Protein AF-0000000078080960 (afdb_homodimer)

Sequence (380 aa):
MKHGIANKSANFLSISTLFKFIIIYKSFNFTFVTDQFKQNIIILMNTISQITPQLYIGTGKHARLQSDDFLKLNIDVIINCCNDFRHKQNNKYVIEEFPIDDGFDARIGKYLDKIADTINNYILQNKIIYIHCVQGRSRSATIVIYYFMKYHKMRFVDAYNKLLQIRPCVSPNINFINELIQMDKYLFEQMKHGIANKSANFLSISTLFKFIIIYKSFNFTFVTDQFKQNIIILMNTISQITPQLYIGTGKHARLQSDDFLKLNIDVIINCCNDFRHKQNNKYVIEEFPIDDGFDARIGKYLDKIADTINNYILQNKIIYIHCVQGRSRSATIVIYYFMKYHKMRFVDAYNKLLQIRPCVSPNINFINELIQMDKYLFEQ

Nearest PDB structures (foldseek):
  2wgp-assembly1_A  TM=9.387E-01  e=8.215E-15  Homo sapiens
  2esb-assembly1_A  TM=9.337E-01  e=7.715E-15  Homo sapiens
  2g6z-assembly1_B  TM=9.364E-01  e=1.980E-14  Homo sapiens
  4jmk-assembly2_B  TM=9.050E-01  e=2.245E-14  Homo sapiens
  4yr8-assembly2_B  TM=9.027E-01  e=5.083E-14  Homo sapiens

Solvent-accessible surface area (backbone atoms only — not comparable to full-atom values): 21353 Å² total; per-residue (Å²): 137,85,79,74,79,77,78,77,72,70,80,72,70,54,72,70,61,54,64,51,35,74,75,47,51,74,76,64,73,65,71,73,42,37,58,47,45,54,49,45,53,52,46,60,51,64,44,75,33,73,76,48,101,42,35,31,40,20,31,36,58,36,67,73,66,56,31,73,76,48,63,73,64,66,56,38,32,39,39,38,30,27,58,87,66,80,81,78,86,58,93,73,42,50,76,46,83,41,75,34,60,87,58,85,81,36,69,55,67,90,47,45,63,60,50,34,51,51,51,50,56,40,49,76,69,72,37,30,35,40,37,14,13,62,61,33,20,24,60,28,40,46,44,52,31,48,31,34,26,70,77,66,69,32,53,53,57,56,21,47,50,54,46,36,74,64,38,72,64,53,57,54,50,67,58,48,50,52,47,46,53,52,46,39,44,60,75,66,68,108,135,85,78,76,77,76,79,78,71,68,80,72,70,54,73,70,60,55,64,51,34,74,75,49,51,74,75,64,73,67,71,71,44,36,58,47,45,54,51,46,54,52,46,60,51,63,45,75,34,72,77,48,100,42,37,32,40,20,32,36,58,37,67,74,66,56,31,73,75,48,62,72,63,66,57,40,32,39,38,38,31,27,59,88,67,78,81,78,88,55,92,74,42,50,76,46,84,40,76,34,62,86,56,85,82,35,69,55,67,89,47,44,62,60,52,33,49,51,51,51,54,38,48,76,68,72,38,28,36,38,35,14,13,61,62,34,20,24,61,28,40,47,44,53,31,47,32,33,26,70,76,65,67,31,53,54,58,57,21,47,50,53,48,36,74,65,38,72,64,53,57,53,48,67,58,48,49,54,46,46,53,53,47,38,44,60,75,65,69,109

InterPro domains:
  IPR000340 Dual specificity phosphatase, catalytic domain [PF00782] (55-184)
  IPR000387 Tyrosine-specific protein phosphatases domain [PS50056] (109-168)
  IPR016130 Protein-tyrosine phosphatase, active site [PS00383] (131-141)
  IPR020422 Dual specificity protein phosphatase domain [PS50054] (47-189)
  IPR020422 Dual specificity protein phosphatase domain [SM00195] (47-186)
  IPR029021 Protein-tyrosine phosphatase-like [G3DSA:3.90.190.10] (31-186)
  IPR029021 Protein-tyrosine phosphatase-like [SSF52799] (37-189)
  IPR052103 Dual Specificity Protein Phosphatases [PTHR45961] (46-188)

Secondary structure (DSSP, 8-state):
--------------HHHHHHHHHHTTTS-HHHHHHHHHHHHHHHHHSPEEEETTEEEEEHHHHHTT-HHHHTT---EEEE--SS--PPP-SSSEEEE-----STT---HHHHHHHHHHHHHHHHTT--EEEEESSSSSHHHHHHHHHHHHHS---HHHHHHHHHHH-TT----HHHHHHHHHHHHHHH--/--------------HHHHHHHHHHTTTS-HHHHHHHHHHHHHHHHHSPEEEETTEEEEEHHHHHTT-HHHHTT---EEEE--SS--PPP-SSSEEEE-----STT---HHHHHHHHHHHHHHHHTT--EEEEESSSSSHHHHHHHHHHHHHS---HHHHHHHHHHH-TT----HHHHHHHHHHHHHHH--

Structure (mmCIF, N/CA/C/O backbone):
data_AF-0000000078080960-model_v1
#
loop_
_entity.id
_entity.type
_entity.pdbx_description
1 polymer 'Dual specificity protein phosphatase 14'
#
loop_
_atom_site.group_PDB
_atom_site.id
_atom_site.type_symbol
_atom_site.label_atom_id
_atom_site.label_alt_id
_atom_site.label_comp_id
_atom_site.label_asym_id
_atom_site.label_entity_id
_atom_site.label_seq_id
_atom_site.pdbx_PDB_ins_code
_atom_site.Cartn_x
_atom_site.Cartn_y
_atom_site.Cartn_z
_atom_site.occupancy
_atom_site.B_iso_or_equiv
_atom_site.auth_seq_id
_atom_site.auth_comp_id
_atom_site.auth_asym_id
_atom_site.auth_atom_id
_atom_site.pdbx_PDB_model_num
ATOM 1 N N . MET A 1 1 ? 38.094 36.281 -17.562 1 24.77 1 MET A N 1
ATOM 2 C CA . MET A 1 1 ? 37.75 34.906 -17.938 1 24.77 1 MET A CA 1
ATOM 3 C C . MET A 1 1 ? 36.406 34.5 -17.344 1 24.77 1 MET A C 1
ATOM 5 O O . MET A 1 1 ? 36.25 34.438 -16.125 1 24.77 1 MET A O 1
ATOM 9 N N . LYS A 1 2 ? 35.312 34.812 -18.109 1 27.77 2 LYS A N 1
ATOM 10 C CA . LYS A 1 2 ? 33.844 34.781 -17.906 1 27.77 2 LYS A CA 1
ATOM 11 C C . LYS A 1 2 ? 33.375 33.344 -17.719 1 27.77 2 LYS A C 1
ATOM 13 O O . LYS A 1 2 ? 33.375 32.531 -18.672 1 27.77 2 LYS A O 1
ATOM 18 N N . HIS A 1 3 ? 33.75 32.625 -16.594 1 29.41 3 HIS A N 1
ATOM 19 C CA . HIS A 1 3 ? 33.312 31.281 -16.328 1 29.41 3 HIS A CA 1
ATOM 20 C C . HIS A 1 3 ? 31.781 31.188 -16.359 1 29.41 3 HIS A C 1
ATOM 22 O O . HIS A 1 3 ? 31.094 31.891 -15.609 1 29.41 3 HIS A O 1
ATOM 28 N N . GLY A 1 4 ? 31.172 30.969 -17.516 1 27.55 4 GLY A N 1
ATOM 29 C CA . GLY A 1 4 ? 29.75 30.734 -17.781 1 27.55 4 GLY A CA 1
ATOM 30 C C . GLY A 1 4 ? 29.156 29.656 -16.891 1 27.55 4 GLY A C 1
ATOM 31 O O . GLY A 1 4 ? 29.656 28.531 -16.828 1 27.55 4 GLY A O 1
ATOM 32 N N . ILE A 1 5 ? 28.547 30 -15.766 1 26.05 5 ILE A N 1
ATOM 33 C CA . ILE A 1 5 ? 27.75 29.156 -14.883 1 26.05 5 ILE A CA 1
ATOM 34 C C . ILE A 1 5 ? 26.703 28.406 -15.703 1 26.05 5 ILE A C 1
ATOM 36 O O . ILE A 1 5 ? 25.812 29.016 -16.312 1 26.05 5 ILE A O 1
ATOM 40 N N . ALA A 1 6 ? 27.078 27.266 -16.344 1 29.5 6 ALA A N 1
ATOM 41 C CA . ALA A 1 6 ? 26.141 26.344 -16.953 1 29.5 6 ALA A CA 1
ATOM 42 C C . ALA A 1 6 ? 24.922 26.109 -16.062 1 29.5 6 ALA A C 1
ATOM 44 O O . ALA A 1 6 ? 25.062 25.75 -14.891 1 29.5 6 ALA A O 1
ATOM 45 N N . ASN A 1 7 ? 23.828 26.859 -16.266 1 26.55 7 ASN A N 1
ATOM 46 C CA . ASN A 1 7 ? 22.484 26.719 -15.742 1 26.55 7 ASN A CA 1
ATOM 47 C C . ASN A 1 7 ? 22 25.281 -15.797 1 26.55 7 ASN A C 1
ATOM 49 O O . ASN A 1 7 ? 21.734 24.734 -16.875 1 26.55 7 ASN A O 1
ATOM 53 N N . LYS A 1 8 ? 22.5 24.359 -15.016 1 29.31 8 LYS A N 1
ATOM 54 C CA . LYS A 1 8 ? 22.031 22.984 -14.891 1 29.31 8 LYS A CA 1
ATOM 55 C C . LYS A 1 8 ? 20.516 22.953 -14.656 1 29.31 8 LYS A C 1
ATOM 57 O O . LYS A 1 8 ? 20.062 23.016 -13.508 1 29.31 8 LYS A O 1
ATOM 62 N N . SER A 1 9 ? 19.672 23.688 -15.383 1 25.59 9 SER A N 1
ATOM 63 C CA . SER A 1 9 ? 18.234 23.422 -15.328 1 25.59 9 SER A CA 1
ATOM 64 C C . SER A 1 9 ? 17.922 21.953 -15.547 1 25.59 9 SER A C 1
ATOM 66 O O . SER A 1 9 ? 17.938 21.469 -16.688 1 25.59 9 SER A O 1
ATOM 68 N N . ALA A 1 10 ? 18.391 21.109 -14.805 1 29.41 10 ALA A N 1
ATOM 69 C CA . ALA A 1 10 ? 17.828 19.75 -14.883 1 29.41 10 ALA A CA 1
ATOM 70 C C . ALA A 1 10 ? 16.312 19.797 -15.031 1 29.41 10 ALA A C 1
ATOM 72 O O . ALA A 1 10 ? 15.625 20.531 -14.297 1 29.41 10 ALA A O 1
ATOM 73 N N . ASN A 1 11 ? 15.805 19.672 -16.172 1 27.59 11 ASN A N 1
ATOM 74 C CA . ASN A 1 11 ? 14.414 19.484 -16.547 1 27.59 11 ASN A CA 1
ATOM 75 C C . ASN A 1 11 ? 13.633 18.719 -15.477 1 27.59 11 ASN A C 1
ATOM 77 O O . ASN A 1 11 ? 13.836 17.516 -15.289 1 27.59 11 ASN A O 1
ATOM 81 N N . PHE A 1 12 ? 13.344 19.406 -14.398 1 28.12 12 PHE A N 1
ATOM 82 C CA . PHE A 1 12 ? 12.289 19 -13.477 1 28.12 12 PHE A CA 1
ATOM 83 C C . PHE A 1 12 ? 11.039 18.578 -14.242 1 28.12 12 PHE A C 1
ATOM 85 O O . PHE A 1 12 ? 10.289 19.438 -14.727 1 28.12 12 PHE A O 1
ATOM 92 N N . LEU A 1 13 ? 11.062 17.641 -15.086 1 33.19 13 LEU A N 1
ATOM 93 C CA . LEU A 1 13 ? 9.797 17.078 -15.539 1 33.19 13 LEU A CA 1
ATOM 94 C C . LEU A 1 13 ? 8.758 17.109 -14.43 1 33.19 13 LEU A C 1
ATOM 96 O O . LEU A 1 13 ? 9.023 16.641 -13.312 1 33.19 13 LEU A O 1
ATOM 100 N N . SER A 1 14 ? 7.852 17.969 -14.516 1 30.94 14 SER A N 1
ATOM 101 C CA . SER A 1 14 ? 6.789 18.172 -13.531 1 30.94 14 SER A CA 1
ATOM 102 C C . SER A 1 14 ? 6.219 16.844 -13.055 1 30.94 14 SER A C 1
ATOM 104 O O . SER A 1 14 ? 6.125 15.883 -13.836 1 30.94 14 SER A O 1
ATOM 106 N N . ILE A 1 15 ? 6.191 16.609 -11.781 1 33.69 15 ILE A N 1
ATOM 107 C CA . ILE A 1 15 ? 5.574 15.523 -11.023 1 33.69 15 ILE A CA 1
ATOM 108 C C . ILE A 1 15 ? 4.254 15.125 -11.68 1 33.69 15 ILE A C 1
ATOM 110 O O . ILE A 1 15 ? 3.916 13.938 -11.734 1 33.69 15 ILE A O 1
ATOM 114 N N . SER A 1 16 ? 3.539 16.078 -12.305 1 33.28 16 SER A N 1
ATOM 115 C CA . SER A 1 16 ? 2.283 15.828 -13.008 1 33.28 16 SER A CA 1
ATOM 116 C C . SER A 1 16 ? 2.484 14.898 -14.195 1 33.28 16 SER A C 1
ATOM 118 O O . SER A 1 16 ? 1.647 14.031 -14.461 1 33.28 16 SER A O 1
ATOM 120 N N . THR A 1 17 ? 3.447 15.094 -14.961 1 35.88 17 THR A N 1
ATOM 121 C CA . THR A 1 17 ? 3.725 14.312 -16.172 1 35.88 17 THR A CA 1
ATOM 122 C C . THR A 1 17 ? 4.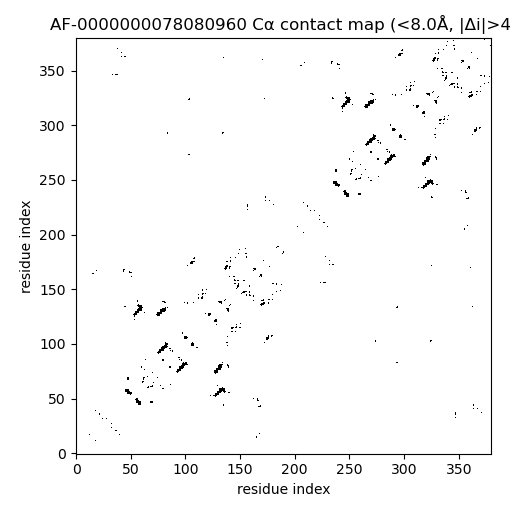145 12.891 -15.805 1 35.88 17 THR A C 1
ATOM 124 O O . THR A 1 17 ? 3.775 11.938 -16.484 1 35.88 17 THR A O 1
ATOM 127 N N . LEU A 1 18 ? 4.758 12.727 -14.734 1 34.91 18 LEU A N 1
ATOM 128 C CA . LEU A 1 18 ? 5.211 11.391 -14.352 1 34.91 18 LEU A CA 1
ATOM 129 C C . LEU A 1 18 ? 4.027 10.508 -13.969 1 34.91 18 LEU A C 1
ATOM 131 O O . LEU A 1 18 ? 3.996 9.328 -14.32 1 34.91 18 LEU A O 1
ATOM 135 N N . PHE A 1 19 ? 2.969 11.008 -13.273 1 35.34 19 PHE A N 1
ATOM 136 C CA . PHE A 1 19 ? 1.794 10.242 -12.883 1 35.34 19 PHE A CA 1
ATOM 137 C C . PHE A 1 19 ? 1.048 9.734 -14.117 1 35.34 19 PHE A C 1
ATOM 139 O O . PHE A 1 19 ? 0.496 8.633 -14.102 1 35.34 19 PHE A O 1
ATOM 146 N N . LYS A 1 20 ? 0.945 10.633 -15.148 1 34.81 20 LYS A N 1
ATOM 147 C CA . LYS A 1 20 ? 0.396 10.203 -16.422 1 34.81 20 LYS A CA 1
ATOM 148 C C . LYS A 1 20 ? 1.167 9.008 -16.984 1 34.81 20 LYS A C 1
ATOM 150 O O . LYS A 1 20 ? 0.633 8.227 -17.781 1 34.81 20 LYS A O 1
ATOM 155 N N . PHE A 1 21 ? 2.277 8.859 -16.547 1 35.47 21 PHE A N 1
ATOM 156 C CA . PHE A 1 21 ? 3.148 7.902 -17.219 1 35.47 21 PHE A CA 1
ATOM 157 C C . PHE A 1 21 ? 2.844 6.477 -16.781 1 35.47 21 PHE A C 1
ATOM 159 O O . PHE A 1 21 ? 2.895 5.543 -17.578 1 35.47 21 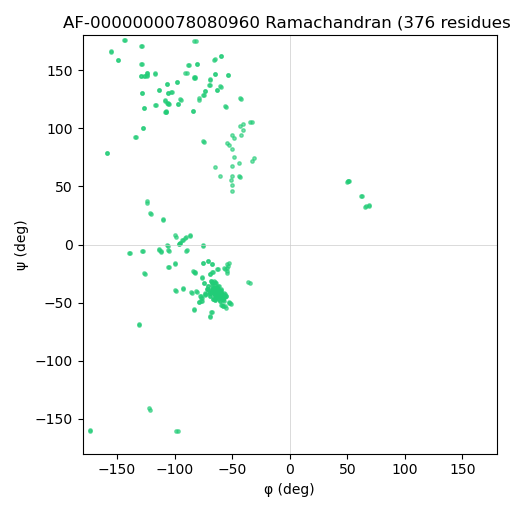PHE A O 1
ATOM 166 N N . ILE A 1 22 ? 2.586 6.258 -15.469 1 38.06 22 ILE A N 1
ATOM 167 C CA . ILE A 1 22 ? 2.348 4.836 -15.227 1 38.06 22 ILE A CA 1
ATOM 168 C C . ILE A 1 22 ? 1.184 4.355 -16.094 1 38.06 22 ILE A C 1
ATOM 170 O O . ILE A 1 22 ? 1.238 3.268 -16.672 1 38.06 22 ILE A O 1
ATOM 174 N N . ILE A 1 23 ? 0.114 5.113 -16.141 1 36.41 23 ILE A N 1
ATOM 175 C CA . ILE A 1 23 ? -0.989 4.715 -17 1 36.41 23 ILE A CA 1
ATOM 176 C C . ILE A 1 23 ? -0.538 4.75 -18.469 1 36.41 23 ILE A C 1
ATOM 178 O O . ILE A 1 23 ? -0.866 3.855 -19.25 1 36.41 23 ILE A O 1
ATOM 182 N N . ILE A 1 24 ? 0.101 5.848 -18.75 1 34.09 24 ILE A N 1
ATOM 183 C CA . ILE A 1 24 ? 0.311 6.164 -20.172 1 34.09 24 ILE A CA 1
ATOM 184 C C . ILE A 1 24 ? 1.415 5.273 -20.734 1 34.09 24 ILE A C 1
ATOM 186 O O . ILE A 1 24 ? 1.875 5.484 -21.859 1 34.09 24 ILE A O 1
ATOM 190 N N . TYR A 1 25 ? 1.913 4.535 -19.953 1 36.72 25 TYR A N 1
ATOM 191 C CA . TYR A 1 25 ? 3.047 3.828 -20.531 1 36.72 25 TYR A CA 1
ATOM 192 C C . TYR A 1 25 ? 2.65 3.143 -21.844 1 36.72 25 TYR A C 1
ATOM 194 O O . TYR A 1 25 ? 3.467 2.461 -22.469 1 36.72 25 TYR A O 1
ATOM 202 N N . LYS A 1 26 ? 1.452 2.982 -22.125 1 34.81 26 LYS A N 1
ATOM 203 C CA . LYS A 1 26 ? 1.318 2.246 -23.391 1 34.81 26 LYS A CA 1
ATOM 204 C C . LYS A 1 26 ? 2.127 2.908 -24.5 1 34.81 26 LYS A C 1
ATOM 206 O O . LYS A 1 26 ? 2.555 2.24 -25.438 1 34.81 26 LYS A O 1
ATOM 211 N N . SER A 1 27 ? 1.975 4.184 -24.688 1 32.22 27 SER A N 1
ATOM 212 C CA . SER A 1 27 ? 2.334 4.574 -26.047 1 32.22 27 SER A CA 1
ATOM 213 C C . SER A 1 27 ? 3.848 4.633 -26.219 1 32.22 27 SER A C 1
ATOM 215 O O . SER A 1 27 ? 4.34 4.867 -27.328 1 32.22 27 SER A O 1
ATOM 217 N N . PHE A 1 28 ? 4.688 5.27 -25.266 1 32.88 28 PHE A N 1
ATOM 218 C CA . PHE A 1 28 ? 5.992 5.664 -25.797 1 32.88 28 PHE A CA 1
ATOM 219 C C . PHE A 1 28 ? 6.949 4.477 -25.812 1 32.88 28 PHE A C 1
ATOM 221 O O . PHE A 1 28 ? 6.75 3.502 -25.078 1 32.88 28 PHE A O 1
ATOM 228 N N . ASN A 1 29 ? 8.227 4.723 -26.422 1 36.22 29 ASN A N 1
ATOM 229 C CA . ASN A 1 29 ? 9.359 3.873 -26.766 1 36.22 29 ASN A CA 1
ATOM 230 C C . ASN A 1 29 ? 9.875 3.105 -25.547 1 36.22 29 ASN A C 1
ATOM 232 O O . ASN A 1 29 ? 10.133 3.695 -24.5 1 36.22 29 ASN A O 1
ATOM 236 N N . PHE A 1 30 ? 9.883 1.796 -25.5 1 36.06 30 PHE A N 1
ATOM 237 C CA . PHE A 1 30 ? 9.906 0.636 -24.609 1 36.06 30 PHE A CA 1
ATOM 238 C C . PHE A 1 30 ? 11.102 0.706 -23.656 1 36.06 30 PHE A C 1
ATOM 240 O O . PHE A 1 30 ? 10.961 0.422 -22.469 1 36.06 30 PHE A O 1
ATOM 247 N N . THR A 1 31 ? 12.352 0.858 -24.234 1 39.22 31 THR A N 1
ATOM 248 C CA . THR A 1 31 ? 13.586 0.605 -23.5 1 39.22 31 THR A CA 1
ATOM 249 C C . THR A 1 31 ? 13.812 1.667 -22.422 1 39.22 31 THR A C 1
ATOM 251 O O . THR A 1 31 ? 14.18 1.346 -21.297 1 39.22 31 THR A O 1
ATOM 254 N N . PHE A 1 32 ? 13.961 2.949 -22.859 1 39.62 32 PHE A N 1
ATOM 255 C CA . PHE A 1 32 ? 14.156 4.156 -22.062 1 39.62 32 PHE A CA 1
ATOM 256 C C . PHE A 1 32 ? 13.062 4.297 -21.016 1 39.62 32 PHE A C 1
ATOM 258 O O . PHE A 1 32 ? 13.305 4.82 -19.922 1 39.62 32 PHE A O 1
ATOM 265 N N . VAL A 1 33 ? 11.922 3.537 -21.281 1 44.66 33 VAL A N 1
ATOM 266 C CA . VAL A 1 33 ? 10.664 3.604 -20.547 1 44.66 33 VAL A CA 1
ATOM 267 C C . VAL A 1 33 ? 10.734 2.727 -19.312 1 44.66 33 VAL A C 1
ATOM 269 O O . VAL A 1 33 ? 10.219 3.096 -18.25 1 44.66 33 VAL A O 1
ATOM 272 N N . THR A 1 34 ? 11.797 1.654 -19.469 1 55.81 34 THR A N 1
ATOM 273 C CA . THR A 1 34 ? 11.836 0.695 -18.375 1 55.81 34 THR A CA 1
ATOM 274 C C . THR A 1 34 ? 12.555 1.283 -17.172 1 55.81 34 THR A C 1
ATOM 276 O O . THR A 1 34 ? 12.039 1.241 -16.047 1 55.81 34 THR A O 1
ATOM 279 N N . ASP A 1 35 ? 13.82 1.86 -17.531 1 61.62 35 ASP A N 1
ATOM 280 C CA . ASP A 1 35 ? 14.578 2.43 -16.438 1 61.62 35 ASP A CA 1
ATOM 281 C C . ASP A 1 35 ? 13.875 3.652 -15.852 1 61.62 35 ASP A C 1
ATOM 283 O O . ASP A 1 35 ? 13.891 3.865 -14.633 1 61.62 35 ASP A O 1
ATOM 287 N N . GLN A 1 36 ? 13.336 4.324 -16.797 1 64.44 36 GLN A N 1
ATOM 288 C CA . GLN A 1 36 ? 12.602 5.504 -16.344 1 64.44 36 GLN A CA 1
ATOM 289 C C . GLN A 1 36 ? 11.406 5.113 -15.484 1 64.44 36 GLN A C 1
ATOM 291 O O . GLN A 1 36 ? 11.125 5.766 -14.477 1 64.44 36 GLN A O 1
ATOM 296 N N . PHE A 1 37 ? 10.805 4.035 -15.875 1 68.38 37 PHE A N 1
ATOM 297 C CA . PHE A 1 37 ? 9.672 3.551 -15.102 1 68.38 37 PHE A CA 1
ATOM 298 C C . PHE A 1 37 ? 10.109 3.131 -13.703 1 68.38 37 PHE A C 1
ATOM 300 O O . PHE A 1 37 ? 9.492 3.525 -12.703 1 68.38 37 PHE A O 1
ATOM 307 N N . LYS A 1 38 ? 11.164 2.371 -13.766 1 67.5 38 LYS A N 1
ATOM 308 C CA . LYS A 1 38 ? 11.703 1.903 -12.492 1 67.5 38 LYS A CA 1
ATOM 309 C C . LYS A 1 38 ? 12.07 3.076 -11.586 1 67.5 38 LYS A C 1
ATOM 311 O O . LYS A 1 38 ? 11.695 3.104 -10.414 1 67.5 38 LYS A O 1
ATOM 316 N N . GLN A 1 39 ? 12.742 3.998 -12.227 1 70.31 39 GLN A N 1
ATOM 317 C CA . GLN A 1 39 ? 13.188 5.168 -11.477 1 70.31 39 GLN A CA 1
ATOM 318 C C . GLN A 1 39 ? 12 6.02 -11.031 1 70.31 39 GLN A C 1
ATOM 320 O O . GLN A 1 39 ? 11.977 6.527 -9.906 1 70.31 39 GLN A O 1
ATOM 325 N N . ASN A 1 40 ? 11.055 6.012 -11.812 1 69.88 40 ASN A N 1
ATOM 326 C CA . ASN A 1 40 ? 9.898 6.848 -11.508 1 69.88 40 ASN A CA 1
ATOM 327 C C . ASN A 1 40 ? 9.102 6.293 -10.336 1 69.88 40 ASN A C 1
ATOM 329 O O . ASN A 1 40 ? 8.664 7.047 -9.461 1 69.88 40 ASN A O 1
ATOM 333 N N . ILE A 1 41 ? 9.008 5.055 -10.305 1 71.62 41 ILE A N 1
ATOM 334 C CA . ILE A 1 41 ? 8.227 4.445 -9.234 1 71.62 41 ILE A CA 1
ATOM 335 C C . ILE A 1 41 ? 8.945 4.621 -7.902 1 71.62 41 ILE A C 1
ATOM 337 O O . ILE A 1 41 ? 8.336 5.02 -6.91 1 71.62 41 ILE A O 1
ATOM 341 N N . ILE A 1 42 ? 10.164 4.387 -7.973 1 72.69 42 ILE A N 1
ATOM 342 C CA . ILE A 1 42 ? 10.969 4.484 -6.758 1 72.69 42 ILE A CA 1
ATOM 343 C C . ILE A 1 42 ? 10.984 5.93 -6.27 1 72.69 42 ILE A C 1
ATOM 345 O O . ILE A 1 42 ? 10.805 6.188 -5.078 1 72.69 42 ILE A O 1
ATOM 349 N N . ILE A 1 43 ? 11.125 6.812 -7.18 1 73.56 43 ILE A N 1
ATOM 350 C CA . ILE A 1 43 ? 11.195 8.227 -6.832 1 73.56 43 ILE A CA 1
ATOM 351 C C . ILE A 1 43 ? 9.852 8.68 -6.25 1 73.56 43 ILE A C 1
ATOM 353 O O . ILE A 1 43 ? 9.812 9.336 -5.211 1 73.56 43 ILE A O 1
ATOM 357 N N . LEU A 1 44 ? 8.797 8.25 -6.824 1 78.25 44 LEU A N 1
ATOM 358 C CA . LEU A 1 44 ? 7.465 8.656 -6.375 1 78.25 44 LEU A CA 1
ATOM 359 C C . LEU A 1 44 ? 7.188 8.141 -4.969 1 78.25 44 LEU A C 1
ATOM 361 O O . LEU A 1 44 ? 6.555 8.828 -4.164 1 78.25 44 LEU A O 1
ATOM 365 N N . MET A 1 45 ? 7.73 7.059 -4.754 1 82.75 45 MET A N 1
ATOM 366 C CA . MET A 1 45 ? 7.449 6.434 -3.463 1 82.75 45 MET A CA 1
ATOM 367 C C . MET A 1 45 ? 8.352 7.012 -2.375 1 82.75 45 MET A C 1
ATOM 369 O O . MET A 1 45 ? 7.965 7.047 -1.204 1 82.75 45 MET A O 1
ATOM 373 N N . ASN A 1 46 ? 9.445 7.535 -2.805 1 87.94 46 ASN A N 1
ATOM 374 C CA . ASN A 1 46 ? 10.43 7.945 -1.811 1 87.94 46 ASN A CA 1
ATOM 375 C C . ASN A 1 46 ? 10.469 9.461 -1.65 1 87.94 46 ASN A C 1
ATOM 377 O O . ASN A 1 46 ? 11.094 9.977 -0.719 1 87.94 46 ASN A O 1
ATOM 381 N N . THR A 1 47 ? 9.805 10.203 -2.363 1 91.88 47 THR A N 1
ATOM 382 C CA . THR A 1 47 ? 9.859 11.664 -2.34 1 91.88 47 THR A CA 1
ATOM 383 C C . THR A 1 47 ? 8.992 12.219 -1.21 1 91.88 47 THR A C 1
ATOM 385 O O . THR A 1 47 ? 7.941 11.656 -0.896 1 91.88 47 THR A O 1
ATOM 388 N N . ILE A 1 48 ? 9.531 13.328 -0.627 1 97.31 48 ILE A N 1
ATOM 389 C CA . ILE A 1 48 ? 8.711 14.094 0.305 1 97.31 48 ILE A CA 1
ATOM 390 C C . ILE A 1 48 ? 7.738 14.977 -0.471 1 97.31 48 ILE A C 1
ATOM 392 O O . ILE A 1 48 ? 8.148 15.711 -1.375 1 97.31 48 ILE A O 1
ATOM 396 N N . SER A 1 49 ? 6.402 14.859 -0.163 1 97.38 49 SER A N 1
ATOM 397 C CA . SER A 1 49 ? 5.383 15.641 -0.854 1 97.38 49 SER A CA 1
ATOM 398 C C . SER A 1 49 ? 4.895 16.797 0.01 1 97.38 49 SER A C 1
ATOM 400 O O . SER A 1 49 ? 4.617 16.625 1.198 1 97.38 49 SER A O 1
ATOM 402 N N . GLN A 1 50 ? 4.867 17.984 -0.594 1 98.44 50 GLN A N 1
ATOM 403 C CA . GLN A 1 50 ? 4.305 19.141 0.094 1 98.44 50 GLN A CA 1
ATOM 404 C C . GLN A 1 50 ? 2.787 19.188 -0.067 1 98.44 50 GLN A C 1
ATOM 406 O O . GLN A 1 50 ? 2.281 19.422 -1.168 1 98.44 50 GLN A O 1
ATOM 411 N N . ILE A 1 51 ? 2.039 19.031 1.072 1 98.5 51 ILE A N 1
ATOM 412 C CA . ILE A 1 51 ? 0.58 19.016 1.066 1 98.5 51 ILE A CA 1
ATOM 413 C C . ILE A 1 51 ? 0.05 20.438 1.075 1 98.5 51 ILE A C 1
ATOM 415 O O . ILE A 1 51 ? -0.82 20.797 0.275 1 98.5 51 ILE A O 1
ATOM 419 N N . THR A 1 52 ? 0.453 21.203 2.025 1 97.81 52 THR A N 1
ATOM 420 C CA . THR A 1 52 ? 0.303 22.641 2.168 1 97.81 52 THR A CA 1
ATOM 421 C C . THR A 1 52 ? 1.647 23.297 2.471 1 97.81 52 THR A C 1
ATOM 423 O O . THR A 1 52 ? 2.648 22.609 2.676 1 97.81 52 THR A O 1
ATOM 426 N N . PRO A 1 53 ? 1.711 24.594 2.445 1 97.75 53 PRO A N 1
ATOM 427 C CA . PRO A 1 53 ? 2.99 25.234 2.742 1 97.75 53 PRO A CA 1
ATOM 428 C C . PRO A 1 53 ? 3.58 24.797 4.082 1 97.75 53 PRO A C 1
ATOM 430 O O . PRO A 1 53 ? 4.801 24.812 4.258 1 97.75 53 PRO A O 1
ATOM 433 N N . GLN A 1 54 ? 2.766 24.328 4.988 1 98.62 54 GLN A N 1
ATOM 434 C CA . GLN A 1 54 ? 3.258 24.016 6.328 1 98.62 54 GLN A CA 1
ATOM 435 C C . GLN A 1 54 ? 3.189 22.516 6.609 1 98.62 54 GLN A C 1
ATOM 437 O O . GLN A 1 54 ? 3.59 22.062 7.684 1 98.62 54 GLN A O 1
ATOM 442 N N . LEU A 1 55 ? 2.645 21.734 5.695 1 98.88 55 LEU A N 1
ATOM 443 C CA . LEU A 1 55 ? 2.412 20.312 5.957 1 98.88 55 LEU A CA 1
ATOM 444 C C . LEU A 1 55 ? 3.039 19.453 4.867 1 98.88 55 LEU A C 1
ATOM 446 O O . LEU A 1 55 ? 2.668 19.547 3.695 1 98.88 55 LEU A O 1
ATOM 450 N N . TYR A 1 56 ? 4.027 18.609 5.316 1 98.88 56 TYR A N 1
ATOM 451 C CA . TYR A 1 56 ? 4.715 17.672 4.43 1 98.88 56 TYR A CA 1
ATOM 452 C C . TYR A 1 56 ? 4.453 16.234 4.848 1 98.88 56 TYR A C 1
ATOM 454 O O . TYR A 1 56 ? 4.312 15.938 6.035 1 98.88 56 TYR A O 1
ATOM 462 N N . ILE A 1 57 ? 4.414 15.375 3.791 1 98.75 57 ILE A N 1
ATOM 463 C CA . ILE A 1 57 ? 4.219 13.953 4.051 1 98.75 57 ILE A CA 1
ATOM 464 C C . ILE A 1 57 ? 5.293 13.148 3.326 1 98.75 57 ILE A C 1
ATOM 466 O O . ILE A 1 57 ? 5.711 13.508 2.223 1 98.75 57 ILE A O 1
ATOM 470 N N . GLY A 1 58 ? 5.754 12.055 3.904 1 96.88 58 GLY A N 1
ATOM 471 C CA . GLY A 1 58 ? 6.695 11.117 3.303 1 96.88 58 GLY A CA 1
ATOM 472 C C . GLY A 1 58 ? 6.918 9.875 4.141 1 96.88 58 GLY A C 1
ATOM 473 O O . GLY A 1 58 ? 6.082 9.523 4.98 1 96.88 58 GLY A O 1
ATOM 474 N N . THR A 1 59 ? 8.039 9.219 3.857 1 94.75 59 THR A N 1
ATOM 475 C CA . THR A 1 59 ? 8.375 8.008 4.59 1 94.75 59 THR A CA 1
ATOM 476 C C . THR A 1 59 ? 9 8.344 5.941 1 94.75 59 THR A C 1
ATOM 478 O O . THR A 1 59 ? 9.562 9.422 6.117 1 94.75 59 THR A O 1
ATOM 481 N N . GLY A 1 60 ? 8.859 7.402 6.855 1 95.81 60 GLY A N 1
ATOM 482 C CA . GLY A 1 60 ? 9.523 7.566 8.141 1 95.81 60 GLY A CA 1
ATOM 483 C C . GLY A 1 60 ? 11.031 7.621 8.031 1 95.81 60 GLY A C 1
ATOM 484 O O . GLY A 1 60 ? 11.703 8.219 8.875 1 95.81 60 GLY A O 1
ATOM 485 N N . LYS A 1 61 ? 11.547 7.125 6.988 1 92.88 61 LYS A N 1
ATOM 486 C CA . LYS A 1 61 ? 13 7.062 6.801 1 92.88 61 LYS A CA 1
ATOM 487 C C . LYS A 1 61 ? 13.602 8.461 6.691 1 92.88 61 LYS A C 1
ATOM 489 O O . LYS A 1 61 ? 14.695 8.711 7.188 1 92.88 61 LYS A O 1
ATOM 494 N N . HIS A 1 62 ? 12.883 9.32 6.051 1 95.94 62 HIS A N 1
ATOM 495 C CA . HIS A 1 62 ? 13.398 10.68 5.887 1 95.94 62 HIS A CA 1
ATOM 496 C C . HIS A 1 62 ? 13.625 11.344 7.238 1 95.94 62 HIS A C 1
ATOM 498 O O . HIS A 1 62 ? 14.664 11.977 7.453 1 95.94 62 HIS A O 1
ATOM 504 N N . ALA A 1 63 ? 12.695 11.188 8.086 1 96.62 63 ALA A N 1
ATOM 505 C CA . ALA A 1 63 ? 12.812 11.789 9.406 1 96.62 63 ALA A CA 1
ATOM 506 C C . ALA A 1 63 ? 13.836 11.039 10.258 1 96.62 63 ALA A C 1
ATOM 508 O O . ALA A 1 63 ? 14.648 11.664 10.953 1 96.62 63 ALA A O 1
ATOM 509 N N . ARG A 1 64 ? 13.797 9.734 10.188 1 93.88 64 ARG A N 1
ATOM 510 C CA . ARG A 1 64 ? 14.656 8.906 11.031 1 93.88 64 ARG A CA 1
ATOM 511 C C . ARG A 1 64 ? 16.125 9.109 10.68 1 93.88 64 ARG A C 1
ATOM 513 O O . ARG A 1 64 ? 16.969 9.188 11.57 1 93.88 64 ARG A O 1
ATOM 520 N N . LEU A 1 65 ? 16.406 9.195 9.43 1 93.94 65 LEU A N 1
ATOM 521 C CA . LEU A 1 65 ? 17.781 9.266 8.977 1 93.94 65 LEU A CA 1
ATOM 522 C C . LEU A 1 65 ? 18.219 10.711 8.742 1 93.94 65 LEU A C 1
ATOM 524 O O . LEU A 1 65 ? 19.359 10.977 8.391 1 93.94 65 LEU A O 1
ATOM 528 N N . GLN A 1 66 ? 17.297 11.547 8.992 1 95.38 66 GLN A N 1
ATOM 529 C CA . GLN A 1 66 ? 17.594 12.945 8.734 1 95.38 66 GLN A CA 1
ATOM 530 C C . GLN A 1 66 ? 18.156 13.141 7.324 1 95.38 66 GLN A C 1
ATOM 532 O O . GLN A 1 66 ? 19.234 13.719 7.156 1 95.38 66 GLN A O 1
ATOM 537 N N . SER A 1 67 ? 17.422 12.672 6.363 1 95.88 67 SER A N 1
ATOM 538 C CA . SER A 1 67 ? 17.875 12.773 4.98 1 95.88 67 SER A CA 1
ATOM 539 C C . SER A 1 67 ? 18.094 14.227 4.578 1 95.88 67 SER A C 1
ATOM 541 O O . SER A 1 67 ? 17.531 15.141 5.191 1 95.88 67 SER A O 1
ATOM 543 N N . ASP A 1 68 ? 18.859 14.461 3.461 1 96.25 68 ASP A N 1
ATOM 544 C CA . ASP A 1 68 ? 19.125 15.805 2.961 1 96.25 68 ASP A CA 1
ATOM 545 C C . ASP A 1 68 ? 17.828 16.531 2.619 1 96.25 68 ASP A C 1
ATOM 547 O O . ASP A 1 68 ? 17.65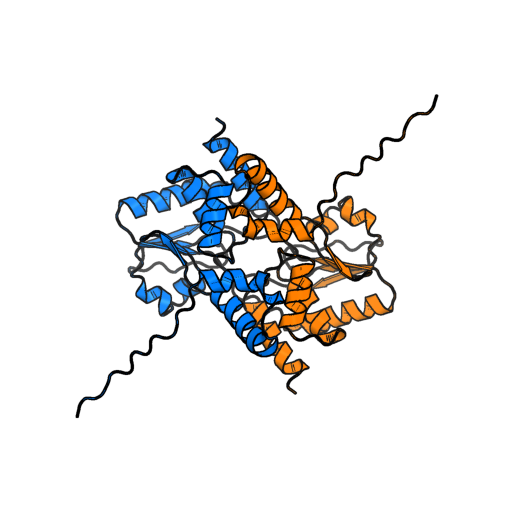6 17.703 2.945 1 96.25 68 ASP A O 1
ATOM 551 N N . ASP A 1 69 ? 16.922 15.789 1.982 1 96.06 69 ASP A N 1
ATOM 552 C CA . ASP A 1 69 ? 15.641 16.375 1.606 1 96.06 69 ASP A CA 1
ATOM 553 C C . ASP A 1 69 ? 14.844 16.797 2.842 1 96.06 69 ASP A C 1
ATOM 555 O O . ASP A 1 69 ? 14.148 17.812 2.816 1 96.06 69 ASP A O 1
ATOM 559 N N . PHE A 1 70 ? 14.922 16.031 3.879 1 97.81 70 PHE A N 1
ATOM 560 C CA . PHE A 1 70 ? 14.227 16.312 5.129 1 97.81 70 PHE A CA 1
ATOM 561 C C . PHE A 1 70 ? 14.844 17.531 5.82 1 97.81 70 PHE A C 1
ATOM 563 O O . PHE A 1 70 ? 14.125 18.422 6.285 1 97.81 70 PHE A O 1
ATOM 570 N N . LEU A 1 71 ? 16.109 17.625 5.832 1 97.12 71 LEU A N 1
ATOM 571 C CA . LEU A 1 71 ? 16.828 18.688 6.539 1 97.12 71 LEU A CA 1
ATOM 572 C C . LEU A 1 71 ? 16.609 20.031 5.859 1 97.12 71 LEU A C 1
ATOM 574 O O . LEU A 1 71 ? 16.625 21.078 6.52 1 97.12 71 LEU A O 1
ATOM 578 N N . LYS A 1 72 ? 16.328 20.062 4.621 1 97.5 72 LYS A N 1
ATOM 579 C CA . LYS A 1 72 ? 16.141 21.297 3.861 1 97.5 72 LYS A CA 1
ATOM 580 C C . LYS A 1 72 ? 14.797 21.938 4.188 1 97.5 72 LYS A C 1
ATOM 582 O O . LYS A 1 72 ? 14.57 23.109 3.891 1 97.5 72 LYS A O 1
ATOM 587 N N . LEU A 1 73 ? 13.836 21.25 4.797 1 97.5 73 LEU A N 1
ATOM 588 C CA . LEU A 1 73 ? 12.461 21.703 4.953 1 97.5 73 LEU A CA 1
ATOM 589 C C . LEU A 1 73 ? 12.289 22.5 6.246 1 97.5 73 LEU A C 1
ATOM 591 O O . LEU A 1 73 ? 11.25 23.125 6.469 1 97.5 73 LEU A O 1
ATOM 595 N N . ASN A 1 74 ? 13.219 22.656 7.105 1 96.06 74 ASN A N 1
ATOM 596 C CA . ASN A 1 74 ? 13.133 23.375 8.375 1 96.06 74 ASN A CA 1
ATOM 597 C C . ASN A 1 74 ? 11.922 22.938 9.188 1 96.06 74 ASN A C 1
ATOM 599 O O . ASN A 1 74 ? 11.117 23.781 9.602 1 96.06 74 ASN A O 1
ATOM 603 N N . ILE A 1 75 ? 11.773 21.672 9.43 1 98.69 75 ILE A N 1
ATOM 604 C CA . ILE A 1 75 ? 10.656 21.062 10.133 1 98.69 75 ILE A CA 1
ATOM 605 C C . ILE A 1 75 ? 10.703 21.438 11.609 1 98.69 75 ILE A C 1
ATOM 607 O O . ILE A 1 75 ? 11.773 21.453 12.227 1 98.69 75 ILE A O 1
ATOM 611 N N . ASP A 1 76 ? 9.5 21.766 12.156 1 98.69 76 ASP A N 1
ATOM 612 C CA . ASP A 1 76 ? 9.352 22.031 13.586 1 98.69 76 ASP A CA 1
ATOM 613 C C . ASP A 1 76 ? 8.805 20.812 14.32 1 98.69 76 ASP A C 1
ATOM 615 O O . ASP A 1 76 ? 9.188 20.547 15.461 1 98.69 76 ASP A O 1
ATOM 619 N N . VAL A 1 77 ? 7.875 20.125 13.734 1 98.88 77 VAL A N 1
ATOM 620 C CA . VAL A 1 77 ? 7.105 19.062 14.367 1 98.88 77 VAL A CA 1
ATOM 621 C C . VAL A 1 77 ? 7.152 17.797 13.508 1 98.88 77 VAL A C 1
ATOM 623 O O . VAL A 1 77 ? 6.949 17.875 12.289 1 98.88 77 VAL A O 1
ATOM 626 N N . ILE A 1 78 ? 7.457 16.688 14.078 1 98.88 78 ILE A N 1
ATOM 627 C CA . ILE A 1 78 ? 7.348 15.367 13.453 1 98.88 78 ILE A CA 1
ATOM 628 C C . ILE A 1 78 ? 6.156 14.617 14.031 1 98.88 78 ILE A C 1
ATOM 630 O O . ILE A 1 78 ? 6.039 14.461 15.25 1 98.88 78 ILE A O 1
ATOM 634 N N . ILE A 1 79 ? 5.238 14.227 13.164 1 98.88 79 ILE A N 1
ATOM 635 C CA . ILE A 1 79 ? 4.121 13.383 13.57 1 98.88 79 ILE A CA 1
ATOM 636 C C . ILE A 1 79 ? 4.32 11.969 13.023 1 98.88 79 ILE A C 1
ATOM 638 O O . ILE A 1 79 ? 4.305 11.75 11.812 1 98.88 79 ILE A O 1
ATOM 642 N N . ASN A 1 80 ? 4.504 11.062 13.914 1 98.44 80 ASN A N 1
ATOM 643 C CA . ASN A 1 80 ? 4.707 9.648 13.586 1 98.44 80 ASN A CA 1
ATOM 644 C C . ASN A 1 80 ? 3.406 8.859 13.695 1 98.44 80 ASN A C 1
ATOM 646 O O . ASN A 1 80 ? 2.855 8.711 14.789 1 98.44 80 ASN A O 1
ATOM 650 N N . CYS A 1 81 ? 2.992 8.234 12.555 1 98.25 81 CYS A N 1
ATOM 651 C CA . CYS A 1 81 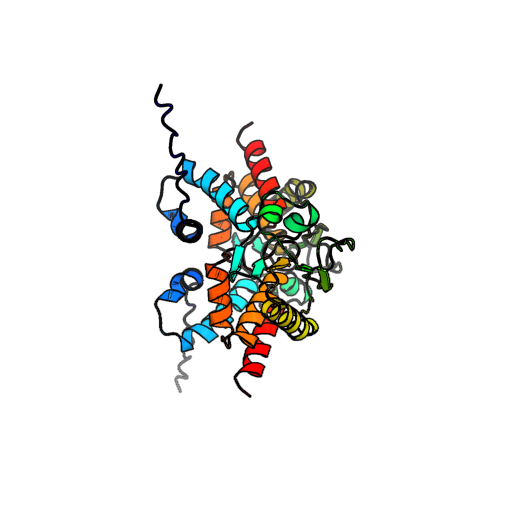? 1.718 7.523 12.523 1 98.25 81 CYS A CA 1
ATOM 652 C C . CYS A 1 81 ? 1.935 6.016 12.43 1 98.25 81 CYS A C 1
ATOM 654 O O . CYS A 1 81 ? 1.116 5.301 11.852 1 98.25 81 CYS A O 1
ATOM 656 N N . CYS A 1 82 ? 3.084 5.531 12.82 1 95 82 CYS A N 1
ATOM 657 C CA . CYS A 1 82 ? 3.281 4.086 12.734 1 95 82 CYS A CA 1
ATOM 658 C C . CYS A 1 82 ? 3.787 3.531 14.062 1 95 82 CYS A C 1
ATOM 660 O O . CYS A 1 82 ? 4.316 4.273 14.891 1 95 82 CYS A O 1
ATOM 662 N N . ASN A 1 83 ? 3.512 2.291 14.234 1 92.75 83 ASN A N 1
ATOM 663 C CA . ASN A 1 83 ? 3.939 1.58 15.438 1 92.75 83 ASN A CA 1
ATOM 664 C C . ASN A 1 83 ? 5.258 0.843 15.211 1 92.75 83 ASN A C 1
ATOM 666 O O . ASN A 1 83 ? 5.781 0.209 16.125 1 92.75 83 ASN A O 1
ATOM 670 N N . ASP A 1 84 ? 5.836 0.94 14.062 1 88.81 84 ASP A N 1
ATOM 671 C CA . ASP A 1 84 ? 7.008 0.173 13.656 1 88.81 84 ASP A CA 1
ATOM 672 C C . ASP A 1 84 ? 8.273 0.695 14.336 1 88.81 84 ASP A C 1
ATOM 674 O O . ASP A 1 84 ? 9.203 -0.068 14.594 1 88.81 84 ASP A O 1
ATOM 678 N N . PHE A 1 85 ? 8.352 2.008 14.594 1 88.75 85 PHE A N 1
ATOM 679 C CA . PHE A 1 85 ? 9.461 2.596 15.336 1 88.75 85 PHE A CA 1
ATOM 680 C C . PHE A 1 85 ? 9.039 3.898 16 1 88.75 85 PHE A C 1
ATOM 682 O O . PHE A 1 85 ? 7.961 4.43 15.711 1 88.75 85 PHE A O 1
ATOM 689 N N . ARG A 1 86 ? 9.891 4.34 16.922 1 94 86 ARG A N 1
ATOM 690 C CA . ARG A 1 86 ? 9.703 5.609 17.609 1 94 86 ARG A CA 1
ATOM 691 C C . ARG A 1 86 ? 10.93 6.508 17.438 1 94 86 ARG A C 1
ATOM 693 O O . ARG A 1 86 ? 12.047 6.02 17.312 1 94 86 ARG A O 1
ATOM 700 N N . HIS A 1 87 ? 10.57 7.762 17.406 1 95 87 HIS A N 1
ATOM 701 C CA . HIS A 1 87 ? 11.672 8.719 17.406 1 95 87 HIS A CA 1
ATOM 702 C C . HIS A 1 87 ? 12.18 8.977 18.812 1 95 87 HIS A C 1
ATOM 704 O O . HIS A 1 87 ? 11.383 9.039 19.766 1 95 87 HIS A O 1
ATOM 710 N N . LYS A 1 88 ? 13.461 9.148 18.906 1 91.62 88 LYS A N 1
ATOM 711 C CA . LYS A 1 88 ? 14.008 9.633 20.172 1 91.62 88 LYS A CA 1
ATOM 712 C C . LYS A 1 88 ? 13.703 11.117 20.375 1 91.62 88 LYS A C 1
ATOM 714 O O . LYS A 1 88 ? 13.859 11.914 19.438 1 91.62 88 LYS A O 1
ATOM 719 N N . GLN A 1 89 ? 13.234 11.297 21.562 1 90.19 89 GLN A N 1
ATOM 720 C CA . GLN A 1 89 ? 13 12.703 21.875 1 90.19 89 GLN A CA 1
ATOM 721 C C . GLN A 1 89 ? 14.289 13.508 21.781 1 90.19 89 GLN A C 1
ATOM 723 O O . GLN A 1 89 ? 15.359 13.023 22.156 1 90.19 89 GLN A O 1
ATOM 728 N N . ASN A 1 90 ? 14.133 14.664 21.141 1 89.31 90 ASN A N 1
ATOM 729 C CA . ASN A 1 90 ? 15.266 15.578 21.016 1 89.31 90 ASN A CA 1
ATOM 730 C C . ASN A 1 90 ? 14.82 17.031 21.125 1 89.31 90 ASN A C 1
ATOM 732 O O . ASN A 1 90 ? 13.641 17.312 21.328 1 89.31 90 ASN A O 1
ATOM 736 N N . ASN A 1 91 ? 15.773 17.969 21.109 1 91.69 91 ASN A N 1
ATOM 737 C CA . ASN A 1 91 ? 15.453 19.375 21.266 1 91.69 91 ASN A CA 1
ATOM 738 C C . ASN A 1 91 ? 15.266 20.062 19.906 1 91.69 91 ASN A C 1
ATOM 740 O O . ASN A 1 91 ? 14.977 21.266 19.844 1 91.69 91 ASN A O 1
ATOM 744 N N . LYS A 1 92 ? 15.336 19.344 18.922 1 95.56 92 LYS A N 1
ATOM 745 C CA . LYS A 1 92 ? 15.273 19.938 17.594 1 95.56 92 LYS A CA 1
ATOM 746 C C . LYS A 1 92 ? 13.844 19.969 17.062 1 95.56 92 LYS A C 1
ATOM 748 O O . LYS A 1 92 ? 13.438 20.938 16.406 1 95.56 92 LYS A O 1
ATOM 753 N N . TYR A 1 93 ? 13.172 18.906 17.375 1 98.06 93 TYR A N 1
ATOM 754 C CA . TYR A 1 93 ? 11.805 18.766 16.891 1 98.06 93 TYR A CA 1
ATOM 755 C C . TYR A 1 93 ? 10.836 18.5 18.047 1 98.06 93 TYR A C 1
ATOM 757 O O . TYR A 1 93 ? 11.211 17.875 19.031 1 98.06 93 TYR A O 1
ATOM 765 N N . VAL A 1 94 ? 9.633 19.031 17.938 1 98.38 94 VAL A N 1
ATOM 766 C CA . VAL A 1 94 ? 8.531 18.453 18.688 1 98.38 94 VAL A CA 1
ATOM 767 C C . VAL A 1 94 ? 8.086 17.141 18.047 1 98.38 94 VAL A C 1
ATOM 769 O O . VAL A 1 94 ? 7.867 17.078 16.828 1 98.38 94 VAL A O 1
ATOM 772 N N . ILE A 1 95 ? 8 16.109 18.812 1 98.38 95 ILE A N 1
ATOM 773 C CA . ILE A 1 95 ? 7.676 14.789 18.281 1 98.38 95 ILE A CA 1
ATOM 774 C C . ILE A 1 95 ? 6.344 14.312 18.859 1 98.38 95 ILE A C 1
ATOM 776 O O . ILE A 1 95 ? 6.184 14.234 20.078 1 98.38 95 ILE A O 1
ATOM 780 N N . GLU A 1 96 ? 5.387 14.062 17.984 1 98.38 96 GLU A N 1
ATOM 781 C CA . GLU A 1 96 ? 4.105 13.445 18.312 1 98.38 96 GLU A CA 1
ATOM 782 C C . GLU A 1 96 ? 4.047 12 17.844 1 98.38 96 GLU A C 1
ATOM 784 O O . GLU A 1 96 ? 4.207 11.719 16.656 1 98.38 96 GLU A O 1
ATOM 789 N N . GLU A 1 97 ? 3.826 11.078 18.797 1 98 97 GLU A N 1
ATOM 790 C CA . GLU A 1 97 ? 3.814 9.648 18.469 1 98 97 GLU A CA 1
ATOM 791 C C . GLU A 1 97 ? 2.398 9.086 18.531 1 98 97 GLU A C 1
ATOM 793 O O . GLU A 1 97 ? 1.743 9.141 19.578 1 98 97 GLU A O 1
ATOM 798 N N . PHE A 1 98 ? 1.962 8.5 17.453 1 98.38 98 PHE A N 1
ATOM 799 C CA . PHE A 1 98 ? 0.691 7.789 17.375 1 98.38 98 PHE A CA 1
ATOM 800 C C . PHE A 1 98 ? 0.886 6.387 16.828 1 98.38 98 PHE A C 1
ATOM 802 O O . PHE A 1 98 ? 0.99 6.203 15.609 1 98.38 98 PHE A O 1
ATOM 809 N N . PRO A 1 99 ? 0.907 5.395 17.719 1 96.94 99 PRO A N 1
ATOM 810 C CA . PRO A 1 99 ? 1.23 4.031 17.297 1 96.94 99 PRO A CA 1
ATOM 811 C C . PRO A 1 99 ? 0.08 3.354 16.562 1 96.94 99 PRO A C 1
ATOM 813 O O . PRO A 1 99 ? -0.718 2.639 17.172 1 96.94 99 PRO A O 1
ATOM 816 N N . ILE A 1 100 ? 0.039 3.529 15.281 1 96.81 100 ILE A N 1
ATOM 817 C CA . ILE A 1 100 ? -1.01 2.98 14.43 1 96.81 100 ILE A CA 1
ATOM 818 C C . ILE A 1 100 ? -0.464 1.796 13.641 1 96.81 100 ILE A C 1
ATOM 820 O O . ILE A 1 100 ? 0.603 1.89 13.023 1 96.81 100 ILE A O 1
ATOM 824 N N . ASP A 1 101 ? -1.226 0.697 13.688 1 91.88 101 ASP A N 1
ATOM 825 C CA . ASP A 1 101 ? -0.873 -0.469 12.883 1 91.88 101 ASP A CA 1
ATOM 826 C C . ASP A 1 101 ? -1.487 -0.379 11.484 1 91.88 101 ASP A C 1
ATOM 828 O O . ASP A 1 101 ? -2.508 0.286 11.289 1 91.88 101 ASP A O 1
ATOM 832 N N . ASP A 1 102 ? -0.848 -1.062 10.508 1 88.69 102 ASP A N 1
ATOM 833 C CA . ASP A 1 102 ? -1.354 -1.101 9.141 1 88.69 102 ASP A CA 1
ATOM 834 C C . ASP A 1 102 ? -1.555 -2.539 8.664 1 88.69 102 ASP A C 1
ATOM 836 O O . ASP A 1 102 ? -1.308 -2.855 7.504 1 88.69 102 ASP A O 1
ATOM 840 N N . GLY A 1 103 ? -1.98 -3.35 9.516 1 82.19 103 GLY A N 1
ATOM 841 C CA . GLY A 1 103 ? -2.141 -4.762 9.203 1 82.19 103 GLY A CA 1
ATOM 842 C C . GLY A 1 103 ? -3.566 -5.137 8.852 1 82.19 103 GLY A C 1
ATOM 843 O O . GLY A 1 103 ? -4.363 -4.277 8.461 1 82.19 103 GLY A O 1
ATOM 844 N N . PHE A 1 104 ? -3.895 -6.359 8.93 1 78.94 104 PHE A N 1
ATOM 845 C CA . PHE A 1 104 ? -5.113 -7.027 8.492 1 78.94 104 PHE A CA 1
ATOM 846 C C . PHE A 1 104 ? -6.332 -6.461 9.211 1 78.94 104 PHE A C 1
ATOM 848 O O . PHE A 1 104 ? -7.371 -6.234 8.594 1 78.94 104 PHE A O 1
ATOM 855 N N . ASP A 1 105 ? -6.242 -6.188 10.398 1 85.44 105 ASP A N 1
ATOM 856 C CA . ASP A 1 105 ? -7.391 -5.727 11.164 1 85.44 105 ASP A CA 1
ATOM 857 C C . ASP A 1 105 ? -7.129 -4.352 11.773 1 85.44 105 ASP A C 1
ATOM 859 O O . ASP A 1 105 ? -7.711 -3.998 12.805 1 85.44 105 ASP A O 1
ATOM 863 N N . ALA A 1 106 ? -6.273 -3.693 11.062 1 90.06 106 ALA A N 1
ATOM 864 C CA . ALA A 1 106 ? -5.883 -2.404 11.625 1 90.06 106 ALA A CA 1
ATOM 865 C C . ALA A 1 106 ? -7.035 -1.406 11.57 1 90.06 106 ALA A C 1
ATOM 867 O O . ALA A 1 106 ? -7.824 -1.413 10.625 1 90.06 106 ALA A O 1
ATOM 868 N N . ARG A 1 107 ? -7.145 -0.591 12.641 1 94.44 107 ARG A N 1
ATOM 869 C CA . ARG A 1 107 ? -8.102 0.506 12.75 1 94.44 107 ARG A CA 1
ATOM 870 C C . ARG A 1 107 ? -7.395 1.826 13.031 1 94.44 107 ARG A C 1
ATOM 872 O O . ARG A 1 107 ? -6.387 1.858 13.742 1 94.44 107 ARG A O 1
ATOM 879 N N . ILE A 1 108 ? -7.973 2.896 12.453 1 97.75 108 ILE A N 1
ATOM 880 C CA . ILE A 1 108 ? -7.309 4.188 12.578 1 97.75 108 ILE A CA 1
ATOM 881 C C . ILE A 1 108 ? -8.297 5.227 13.117 1 97.75 108 ILE A C 1
ATOM 883 O O . ILE A 1 108 ? -7.898 6.336 13.477 1 97.75 108 ILE A O 1
ATOM 887 N N . GLY A 1 109 ? -9.539 4.863 13.273 1 97.94 109 GLY A N 1
ATOM 888 C CA . GLY A 1 109 ? -10.617 5.777 13.594 1 97.94 109 GLY A CA 1
ATOM 889 C C . GLY A 1 109 ? -10.383 6.555 14.875 1 97.94 109 GLY A C 1
ATOM 890 O O . GLY A 1 109 ? -10.617 7.762 14.93 1 97.94 109 GLY A O 1
ATOM 891 N N . LYS A 1 110 ? -9.883 5.879 15.852 1 97.5 110 LYS A N 1
ATOM 892 C CA . LYS A 1 110 ? -9.734 6.484 17.172 1 97.5 110 LYS A CA 1
ATOM 893 C C . LYS A 1 110 ? -8.68 7.59 17.156 1 97.5 110 LYS A C 1
ATOM 895 O O . LYS A 1 110 ? -8.617 8.414 18.062 1 97.5 110 LYS A O 1
ATOM 900 N N . TYR A 1 111 ? -7.875 7.617 16.156 1 98.56 111 TYR A N 1
ATOM 901 C CA . TYR A 1 111 ? -6.777 8.578 16.109 1 98.56 111 TYR A CA 1
ATOM 902 C C . TYR A 1 111 ? -7.141 9.766 15.227 1 98.56 111 TYR A C 1
ATOM 904 O O . TYR A 1 111 ? -6.473 10.805 15.266 1 98.56 111 TYR A O 1
ATOM 912 N N . LEU A 1 112 ? -8.172 9.617 14.406 1 98.75 112 LEU A N 1
ATOM 913 C CA . LEU A 1 112 ? -8.438 10.57 13.328 1 98.75 112 LEU A CA 1
ATOM 914 C C . LEU A 1 112 ? -8.617 11.977 13.883 1 98.75 112 LEU A C 1
ATOM 916 O O . LEU A 1 112 ? -7.867 12.891 13.531 1 98.75 112 LEU A O 1
ATOM 920 N N . ASP A 1 113 ? -9.477 12.133 14.812 1 98.69 113 ASP A N 1
ATOM 921 C CA . ASP A 1 113 ? -9.766 13.469 15.344 1 98.69 113 ASP A CA 1
ATOM 922 C C . ASP A 1 113 ? -8.547 14.039 16.078 1 98.69 113 ASP A C 1
ATOM 924 O O . ASP A 1 113 ? -8.18 15.195 15.859 1 98.69 113 ASP A O 1
ATOM 928 N N . LYS A 1 114 ? -7.992 13.258 16.875 1 98.75 114 LYS A N 1
ATOM 929 C CA . LYS A 1 114 ? -6.871 13.727 17.672 1 98.75 114 LYS A CA 1
ATOM 930 C C . LYS A 1 114 ? -5.723 14.211 16.797 1 98.75 114 LYS A C 1
ATOM 932 O O . LYS A 1 114 ? -5.16 15.281 17.047 1 98.75 114 LYS A O 1
ATOM 937 N N . ILE A 1 115 ? -5.363 13.484 15.797 1 98.94 115 ILE A N 1
ATOM 938 C CA . ILE A 1 115 ? -4.207 13.836 14.984 1 98.94 115 ILE A CA 1
ATOM 939 C C . ILE A 1 115 ? -4.551 15.023 14.094 1 98.94 115 ILE A C 1
ATOM 941 O O . ILE A 1 115 ? -3.734 15.938 13.914 1 98.94 115 ILE A O 1
ATOM 945 N N . ALA A 1 116 ? -5.766 15.016 13.516 1 98.88 116 ALA A N 1
ATOM 946 C CA . ALA A 1 116 ? -6.168 16.156 12.695 1 98.88 116 ALA A CA 1
ATOM 947 C C . ALA A 1 116 ? -6.172 17.438 13.523 1 98.88 116 ALA A C 1
ATOM 949 O O . ALA A 1 116 ? -5.723 18.484 13.047 1 98.88 116 ALA A O 1
ATOM 950 N N . ASP A 1 117 ? -6.641 17.344 14.758 1 98.88 117 ASP A N 1
ATOM 951 C CA . ASP A 1 117 ? -6.629 18.5 15.648 1 98.88 117 ASP A CA 1
ATOM 952 C C . ASP A 1 117 ? -5.199 18.938 15.961 1 98.88 117 ASP A C 1
ATOM 954 O O . ASP A 1 117 ? -4.91 20.125 16.016 1 98.88 117 ASP A O 1
ATOM 958 N N . THR A 1 118 ? -4.367 18 16.203 1 98.88 118 THR A N 1
ATOM 959 C CA . THR A 1 118 ? -2.957 18.266 16.469 1 98.88 118 THR A CA 1
ATOM 960 C C . THR A 1 118 ? -2.32 19 15.297 1 98.88 118 THR A C 1
ATOM 962 O O . THR A 1 118 ? -1.625 20 15.492 1 98.88 118 THR A O 1
ATOM 965 N N . ILE A 1 119 ? -2.59 18.562 14.094 1 98.88 119 ILE A N 1
ATOM 966 C CA . ILE A 1 119 ? -2.084 19.203 12.883 1 98.88 119 ILE A CA 1
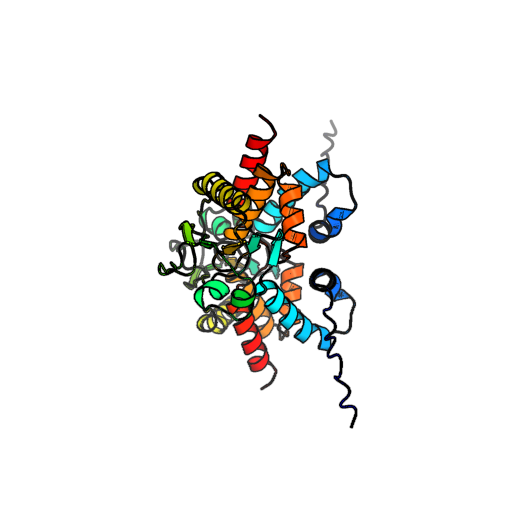ATOM 967 C C . ILE A 1 119 ? -2.574 20.656 12.836 1 98.88 119 ILE A C 1
ATOM 969 O O . ILE A 1 119 ? -1.776 21.578 12.695 1 98.88 119 ILE A O 1
ATOM 973 N N . ASN A 1 120 ? -3.824 20.812 12.977 1 98.81 120 ASN A N 1
ATOM 974 C CA . ASN A 1 120 ? -4.418 22.141 12.883 1 98.81 120 ASN A CA 1
ATOM 975 C C . ASN A 1 120 ? -3.84 23.094 13.93 1 98.81 120 ASN A C 1
ATOM 977 O O . ASN A 1 120 ? -3.576 24.25 13.633 1 98.81 120 ASN A O 1
ATOM 981 N N . ASN A 1 121 ? -3.713 22.578 15.125 1 98.75 121 ASN A N 1
ATOM 982 C CA . ASN A 1 121 ? -3.17 23.391 16.219 1 98.75 121 ASN A CA 1
ATOM 983 C C . ASN A 1 121 ? -1.765 23.891 15.891 1 98.75 121 ASN A C 1
ATOM 985 O O . ASN A 1 121 ? -1.451 25.062 16.109 1 98.75 121 ASN A O 1
ATOM 989 N N . TYR A 1 122 ? -0.938 23.031 15.359 1 98.81 122 TYR A N 1
ATOM 990 C CA . TYR A 1 122 ? 0.428 23.422 15.039 1 98.81 122 TYR A CA 1
ATOM 991 C C . TYR A 1 122 ? 0.455 24.375 13.844 1 98.81 122 TYR A C 1
ATOM 993 O O . TYR A 1 122 ? 1.293 25.281 13.773 1 98.81 122 TYR A O 1
ATOM 1001 N N . ILE A 1 123 ? -0.43 24.172 12.875 1 98.62 123 ILE A N 1
ATOM 1002 C CA . ILE A 1 123 ? -0.526 25.062 11.727 1 98.62 123 ILE A CA 1
ATOM 1003 C C . ILE A 1 123 ? -0.889 26.469 12.188 1 98.62 123 ILE A C 1
ATOM 1005 O O . ILE A 1 123 ? -0.309 27.453 11.727 1 98.62 123 ILE A O 1
ATOM 1009 N N . LEU A 1 124 ? -1.755 26.562 13.102 1 98.38 124 LEU A N 1
ATOM 1010 C CA . LEU A 1 124 ? -2.184 27.859 13.633 1 98.38 124 LEU A CA 1
ATOM 1011 C C . LEU A 1 124 ? -1.047 28.531 14.391 1 98.38 124 LEU A C 1
ATOM 1013 O O . LEU A 1 124 ? -1.038 29.766 14.531 1 98.38 124 LEU A O 1
ATOM 1017 N N . GLN A 1 125 ? -0.13 27.812 14.867 1 98.56 125 GLN A N 1
ATOM 1018 C CA . GLN A 1 125 ? 1.039 28.344 15.562 1 98.56 125 GLN A CA 1
ATOM 1019 C C . GLN A 1 125 ? 2.186 28.609 14.594 1 98.56 125 GLN A C 1
ATOM 1021 O O . GLN A 1 125 ? 3.326 28.812 15.016 1 98.56 125 GLN A O 1
ATOM 1026 N N . ASN A 1 126 ? 1.942 28.453 13.266 1 98.25 126 ASN A N 1
ATOM 1027 C CA . ASN A 1 126 ? 2.895 28.703 12.188 1 98.25 126 ASN A CA 1
ATOM 1028 C C . ASN A 1 126 ? 4.059 27.719 12.219 1 98.25 126 ASN A C 1
ATOM 1030 O O . ASN A 1 126 ? 5.199 28.094 11.953 1 98.25 126 ASN A O 1
ATOM 1034 N N . LYS A 1 127 ? 3.781 26.484 12.641 1 98.81 127 LYS A N 1
ATOM 1035 C CA . LYS A 1 127 ? 4.789 25.438 12.656 1 98.81 127 LYS A CA 1
ATOM 1036 C C . LYS A 1 127 ? 4.789 24.656 11.336 1 98.81 127 LYS A C 1
ATOM 1038 O O . LYS A 1 127 ? 3.76 24.562 10.664 1 98.81 127 LYS A O 1
ATOM 1043 N N . ILE A 1 128 ? 5.961 24.203 10.969 1 98.81 128 ILE A N 1
ATOM 1044 C CA . ILE A 1 128 ? 6.121 23.328 9.805 1 98.81 128 ILE A CA 1
ATOM 1045 C C . ILE A 1 128 ? 6.125 21.875 10.258 1 98.81 128 ILE A C 1
ATOM 1047 O O . ILE A 1 128 ? 6.906 21.484 11.125 1 98.81 128 ILE A O 1
ATOM 1051 N N . ILE A 1 129 ? 5.215 21.078 9.648 1 98.94 129 ILE A N 1
ATOM 1052 C CA . ILE A 1 129 ? 4.953 19.719 10.117 1 98.94 129 ILE A CA 1
ATOM 1053 C C . ILE A 1 129 ? 5.414 18.719 9.07 1 98.94 129 ILE A C 1
ATOM 1055 O O . ILE A 1 129 ? 5.172 18.891 7.871 1 98.94 129 ILE A O 1
ATOM 1059 N N . TYR A 1 130 ? 6.148 17.688 9.492 1 98.88 130 TYR A N 1
ATOM 1060 C CA . TYR A 1 130 ? 6.367 16.469 8.719 1 98.88 130 TYR A CA 1
ATOM 1061 C C . TYR A 1 130 ? 5.594 15.297 9.312 1 98.88 130 TYR A C 1
ATOM 1063 O O . TYR A 1 130 ? 5.848 14.891 10.453 1 98.88 130 TYR A O 1
ATOM 1071 N N . ILE A 1 131 ? 4.609 14.797 8.531 1 98.94 131 ILE A N 1
ATOM 1072 C CA . ILE A 1 131 ? 3.84 13.641 8.977 1 98.94 131 ILE A CA 1
ATOM 1073 C C . ILE A 1 131 ? 4.25 12.414 8.172 1 98.94 131 ILE A C 1
ATOM 1075 O O . ILE A 1 131 ? 4.5 12.5 6.965 1 98.94 131 ILE A O 1
ATOM 1079 N N . HIS A 1 132 ? 4.383 11.305 8.898 1 98.19 132 HIS A N 1
ATOM 1080 C CA . HIS A 1 132 ? 4.848 10.117 8.195 1 98.19 132 HIS A CA 1
ATOM 1081 C C . HIS A 1 132 ? 4.273 8.844 8.82 1 98.19 132 HIS A C 1
ATOM 1083 O O . HIS A 1 132 ? 3.721 8.883 9.922 1 98.19 132 HIS A O 1
ATOM 1089 N N . CYS A 1 133 ? 4.262 7.809 8.039 1 96.31 133 CYS A N 1
ATOM 1090 C CA . CYS A 1 133 ? 4.25 6.438 8.539 1 96.31 133 CYS A CA 1
ATOM 1091 C C . CYS A 1 133 ? 5.461 5.664 8.023 1 96.31 133 CYS A C 1
ATOM 1093 O O . CYS A 1 133 ? 6.582 6.176 8.031 1 96.31 133 CYS A O 1
ATOM 1095 N N . VAL A 1 134 ? 5.281 4.41 7.703 1 92.31 134 VAL A N 1
ATOM 1096 C CA . VAL A 1 134 ? 6.438 3.678 7.203 1 92.31 134 VAL A CA 1
ATOM 1097 C C . VAL A 1 134 ? 6.715 4.074 5.758 1 92.31 134 VAL A C 1
ATOM 1099 O O . VAL A 1 134 ? 7.82 4.512 5.426 1 92.31 134 VAL A O 1
ATOM 1102 N N . GLN A 1 135 ? 5.641 4.059 4.938 1 91.56 135 GLN A N 1
ATOM 1103 C CA . GLN A 1 135 ? 5.836 4.312 3.516 1 91.56 135 GLN A CA 1
ATOM 1104 C C . GLN A 1 135 ? 5.211 5.641 3.102 1 91.56 135 GLN A C 1
ATOM 1106 O O . GLN A 1 135 ? 5.344 6.062 1.951 1 91.56 135 GLN A O 1
ATOM 1111 N N . GLY A 1 136 ? 4.504 6.316 3.945 1 94.5 136 GLY A N 1
ATOM 1112 C CA . GLY A 1 136 ? 3.877 7.582 3.611 1 94.5 136 GLY A CA 1
ATOM 1113 C C . GLY A 1 136 ? 2.74 7.441 2.617 1 94.5 136 GLY A C 1
ATOM 1114 O O . GLY A 1 136 ? 2.533 8.32 1.775 1 94.5 136 GLY A O 1
ATOM 1115 N N . ARG A 1 137 ? 1.986 6.34 2.65 1 92.69 137 ARG A N 1
ATOM 1116 C CA . ARG A 1 137 ? 0.997 6.148 1.596 1 92.69 137 ARG A CA 1
ATOM 1117 C C . ARG A 1 137 ? -0.307 5.594 2.16 1 92.69 137 ARG A C 1
ATOM 1119 O O . ARG A 1 137 ? -1.336 5.602 1.481 1 92.69 137 ARG A O 1
ATOM 1126 N N . SER A 1 138 ? -0.389 5.215 3.395 1 93.75 138 SER A N 1
ATOM 1127 C CA . SER A 1 138 ? -1.597 4.609 3.943 1 93.75 138 SER A CA 1
ATOM 1128 C C . SER A 1 138 ? -2.002 5.27 5.258 1 93.75 138 SER A C 1
ATOM 1130 O O . SER A 1 138 ? -2.92 6.094 5.285 1 93.75 138 SER A O 1
ATOM 1132 N N . ARG A 1 139 ? -1.179 5.062 6.332 1 96.56 139 ARG A N 1
ATOM 1133 C CA . ARG A 1 139 ? -1.559 5.59 7.637 1 96.56 139 ARG A CA 1
ATOM 1134 C C . ARG A 1 139 ? -1.504 7.113 7.652 1 96.56 139 ARG A C 1
ATOM 1136 O O . ARG A 1 139 ? -2.496 7.773 7.969 1 96.56 139 ARG A O 1
ATOM 1143 N N . SER A 1 140 ? -0.297 7.656 7.336 1 98.5 140 SER A N 1
ATOM 1144 C CA . SER A 1 140 ? -0.156 9.109 7.316 1 98.5 140 SER A CA 1
ATOM 1145 C C . SER A 1 140 ? -1.044 9.734 6.246 1 98.5 140 SER A C 1
ATOM 1147 O O . SER A 1 140 ? -1.625 10.805 6.461 1 98.5 140 SER A O 1
ATOM 1149 N N . ALA A 1 141 ? -1.169 9.047 5.102 1 97.88 141 ALA A N 1
ATOM 1150 C CA . ALA A 1 141 ? -2.047 9.523 4.039 1 97.88 141 ALA A CA 1
ATOM 1151 C C . ALA A 1 141 ? -3.496 9.594 4.512 1 97.88 141 ALA A C 1
ATOM 1153 O O . ALA A 1 141 ? -4.207 10.555 4.207 1 97.88 141 ALA A O 1
ATOM 1154 N N . THR A 1 142 ? -3.898 8.641 5.25 1 98.56 142 THR A N 1
ATOM 1155 C CA . THR A 1 142 ? -5.254 8.617 5.785 1 98.56 142 THR A CA 1
ATOM 1156 C C . THR A 1 142 ? -5.5 9.828 6.688 1 98.56 142 THR A C 1
ATOM 1158 O O . THR A 1 142 ? -6.547 10.477 6.598 1 98.56 142 THR A O 1
ATOM 1161 N N . ILE A 1 143 ? -4.555 10.133 7.477 1 98.88 143 ILE A N 1
ATOM 1162 C CA . ILE A 1 143 ? -4.672 11.266 8.391 1 98.88 143 ILE A CA 1
ATOM 1163 C C . ILE A 1 143 ? -4.773 12.562 7.59 1 98.88 143 ILE A C 1
ATOM 1165 O O . ILE A 1 143 ? -5.582 13.43 7.91 1 98.88 143 ILE A O 1
ATOM 1169 N N . VAL A 1 144 ? -3.986 12.719 6.586 1 98.88 144 VAL A N 1
ATOM 1170 C CA . VAL A 1 144 ? -3.994 13.93 5.77 1 98.88 144 VAL A CA 1
ATOM 1171 C C . VAL A 1 144 ? -5.352 14.086 5.086 1 98.88 144 VAL A C 1
ATOM 1173 O O . VAL A 1 144 ? -5.906 15.188 5.039 1 98.88 144 VAL A O 1
ATOM 1176 N N . ILE A 1 145 ? -5.871 12.984 4.551 1 98.25 145 ILE A N 1
ATOM 1177 C CA . ILE A 1 145 ? -7.191 13.016 3.932 1 98.25 145 ILE A CA 1
ATOM 1178 C C . ILE A 1 145 ? -8.227 13.492 4.949 1 98.25 145 ILE A C 1
ATOM 1180 O O . ILE A 1 145 ? -9.016 14.398 4.66 1 98.25 145 ILE A O 1
ATOM 1184 N N . TYR A 1 146 ? -8.156 12.938 6.094 1 98.88 146 TYR A N 1
ATOM 1185 C CA . TYR A 1 146 ? -9.133 13.305 7.117 1 98.88 146 TYR A CA 1
ATOM 1186 C C . TYR A 1 146 ? -8.945 14.758 7.543 1 98.88 146 TYR A C 1
ATOM 1188 O O . TYR A 1 146 ? -9.922 15.453 7.832 1 98.88 146 TYR A O 1
ATOM 1196 N N . TYR A 1 147 ? -7.703 15.188 7.637 1 98.94 147 TYR A N 1
ATOM 1197 C CA . TYR A 1 147 ? -7.43 16.594 7.941 1 98.94 147 TYR A CA 1
ATOM 1198 C C . TYR A 1 147 ? -8.125 17.516 6.945 1 98.94 147 TYR A C 1
ATOM 1200 O O . TYR A 1 147 ? -8.734 18.516 7.336 1 98.94 147 TYR A O 1
ATOM 1208 N N . PHE A 1 148 ? -8.062 17.188 5.645 1 98.62 148 PHE A N 1
ATOM 1209 C CA . PHE A 1 148 ? -8.758 17.969 4.617 1 98.62 148 PHE A CA 1
ATOM 1210 C C . PHE A 1 148 ? -10.266 17.906 4.836 1 98.62 148 PHE A C 1
ATOM 1212 O O . PHE A 1 148 ? -10.961 18.922 4.688 1 98.62 148 PHE A O 1
ATOM 1219 N N . MET A 1 149 ? -10.727 16.734 5.137 1 98.25 149 MET A N 1
ATOM 1220 C CA . MET A 1 149 ? -12.164 16.578 5.336 1 98.25 149 MET A CA 1
ATOM 1221 C C . MET A 1 149 ? -12.648 17.453 6.488 1 98.25 149 MET A C 1
ATOM 1223 O O . MET A 1 149 ? -13.602 18.219 6.34 1 98.25 149 MET A O 1
ATOM 1227 N N . LYS A 1 150 ? -11.953 17.359 7.543 1 98.56 150 LYS A N 1
ATOM 1228 C CA . LYS A 1 150 ? -12.422 18 8.773 1 98.56 150 LYS A CA 1
ATOM 1229 C C . LYS A 1 150 ? -12.18 19.5 8.75 1 98.56 150 LYS A C 1
ATOM 1231 O O . LYS A 1 150 ? -13.078 20.297 9.055 1 98.56 150 LYS A O 1
ATOM 1236 N N . TYR A 1 151 ? -11.016 19.938 8.328 1 98.62 151 TYR A N 1
ATOM 1237 C CA . TYR A 1 151 ? -10.641 21.328 8.547 1 98.62 151 TYR A CA 1
ATOM 1238 C C . TYR A 1 151 ? -10.75 22.125 7.25 1 98.62 151 TYR A C 1
ATOM 1240 O O . TYR A 1 151 ? -10.773 23.359 7.273 1 98.62 151 TYR A O 1
ATOM 1248 N N . HIS A 1 152 ? -10.758 21.453 6.109 1 97.94 152 HIS A N 1
ATOM 1249 C CA . HIS A 1 152 ? -10.977 22.156 4.848 1 97.94 152 HIS A CA 1
ATOM 1250 C C . HIS A 1 152 ? -12.375 21.875 4.305 1 97.94 152 HIS A C 1
ATOM 1252 O O . HIS A 1 152 ? -12.695 22.266 3.178 1 97.94 152 HIS A O 1
ATOM 1258 N N . LYS A 1 153 ? -13.148 21.078 5 1 97.88 153 LYS A N 1
ATOM 1259 C CA . LYS A 1 153 ? -14.555 20.797 4.719 1 97.88 153 LYS A CA 1
ATOM 1260 C C . LYS A 1 153 ? -14.719 20.125 3.361 1 97.88 153 LYS A C 1
ATOM 1262 O O . LYS A 1 153 ? -15.602 20.484 2.584 1 97.88 153 LYS A O 1
ATOM 1267 N N . MET A 1 154 ? -13.836 19.219 3.086 1 96.5 154 MET A N 1
ATOM 1268 C CA . MET A 1 154 ? -13.898 18.469 1.842 1 96.5 154 MET A CA 1
ATOM 1269 C C . MET A 1 154 ? -14.578 17.109 2.061 1 96.5 154 MET A C 1
ATOM 1271 O O . MET A 1 154 ? -14.352 16.453 3.08 1 96.5 154 MET A O 1
ATOM 1275 N N . ARG A 1 155 ? -15.375 16.781 1.088 1 93.44 155 ARG A N 1
ATOM 1276 C CA . ARG A 1 155 ? -15.875 15.414 1.092 1 93.44 155 ARG A CA 1
ATOM 1277 C C . ARG A 1 155 ? -14.742 14.422 0.882 1 93.44 155 ARG A C 1
ATOM 1279 O O . ARG A 1 155 ? -13.68 14.781 0.377 1 93.44 155 ARG A O 1
ATOM 1286 N N . PHE A 1 156 ? -15.008 13.234 1.287 1 94.06 156 PHE A N 1
ATOM 1287 C CA . PHE A 1 156 ? -13.992 12.188 1.213 1 94.06 156 PHE A CA 1
ATOM 1288 C C . PHE A 1 156 ? -13.391 12.117 -0.185 1 94.06 156 PHE A C 1
ATOM 1290 O O . PHE A 1 156 ? -12.164 12.133 -0.342 1 94.06 156 PHE A O 1
ATOM 1297 N N . VAL A 1 157 ? -14.211 12.039 -1.17 1 88.44 157 VAL A N 1
ATOM 1298 C CA . VAL A 1 157 ? -13.766 11.828 -2.545 1 88.44 157 VAL A CA 1
ATOM 1299 C C . VAL A 1 157 ? -12.867 12.984 -2.979 1 88.44 157 VAL A C 1
ATOM 1301 O O . VAL A 1 157 ? -11.812 12.773 -3.58 1 88.44 157 VAL A O 1
ATOM 1304 N N . ASP A 1 158 ? -13.242 14.148 -2.631 1 91.31 158 ASP A N 1
ATOM 1305 C CA . ASP A 1 158 ? -12.461 15.32 -3.006 1 91.31 158 ASP A CA 1
ATOM 1306 C C . ASP A 1 158 ? -11.133 15.359 -2.26 1 91.31 158 ASP A C 1
ATOM 1308 O O . ASP A 1 158 ? -10.094 15.688 -2.846 1 91.31 158 ASP A O 1
ATOM 1312 N N . ALA A 1 159 ? -11.195 15.039 -1.021 1 95.25 159 ALA A N 1
ATOM 1313 C CA . ALA A 1 159 ? -9.984 15.031 -0.206 1 95.25 159 ALA A CA 1
ATOM 1314 C C . ALA A 1 159 ? -9 13.969 -0.696 1 95.25 159 ALA A C 1
ATOM 1316 O O . ALA A 1 159 ? -7.801 14.227 -0.804 1 95.25 159 ALA A O 1
ATOM 1317 N N . TYR A 1 160 ? -9.5 12.836 -0.988 1 91.69 160 TYR A N 1
ATOM 1318 C CA . TYR A 1 160 ? -8.688 11.75 -1.517 1 91.69 160 TYR A CA 1
ATOM 1319 C C . TYR A 1 160 ? -8.047 12.133 -2.844 1 91.69 160 TYR A C 1
ATOM 1321 O O . TYR A 1 160 ? -6.848 11.945 -3.041 1 91.69 160 TYR A O 1
ATOM 1329 N N . ASN A 1 161 ? -8.859 12.688 -3.686 1 86.94 161 ASN A N 1
ATOM 1330 C CA . ASN A 1 161 ? -8.359 13.086 -4.996 1 86.94 161 ASN A CA 1
ATOM 1331 C C . ASN A 1 161 ? -7.309 14.188 -4.883 1 86.94 161 ASN A C 1
ATOM 1333 O O . ASN A 1 161 ? -6.324 14.195 -5.629 1 86.94 161 ASN A O 1
ATOM 1337 N N . LYS A 1 162 ? -7.559 15.078 -4.055 1 91.44 162 LYS A N 1
ATOM 1338 C CA . LYS A 1 162 ? -6.578 16.141 -3.842 1 91.44 162 LYS A CA 1
ATOM 1339 C C . LYS A 1 162 ? -5.23 15.555 -3.418 1 91.44 162 LYS A C 1
ATOM 1341 O O . LYS A 1 162 ? -4.191 15.922 -3.973 1 91.44 162 LYS A O 1
ATOM 1346 N N . LEU A 1 163 ? -5.281 14.648 -2.443 1 94.56 163 LEU A N 1
ATOM 1347 C CA . LEU A 1 163 ? -4.023 14.062 -1.989 1 94.56 163 LEU A CA 1
ATOM 1348 C C . LEU A 1 163 ? -3.383 13.234 -3.094 1 94.56 163 LEU A C 1
ATOM 1350 O O . LEU A 1 163 ? -2.16 13.242 -3.254 1 94.56 163 LEU A O 1
ATOM 1354 N N . LEU A 1 164 ? -4.184 12.539 -3.805 1 87.88 164 LEU A N 1
ATOM 1355 C CA . LEU A 1 164 ? -3.688 11.703 -4.895 1 87.88 164 LEU A CA 1
ATOM 1356 C C . LEU A 1 164 ? -2.959 12.547 -5.938 1 87.88 164 LEU A C 1
ATOM 1358 O O . LEU A 1 164 ? -1.969 12.102 -6.523 1 87.88 164 LEU A O 1
ATOM 1362 N N . GLN A 1 165 ? -3.41 13.711 -6.238 1 86.56 165 GLN A N 1
ATOM 1363 C CA . GLN A 1 165 ? -2.768 14.617 -7.188 1 86.56 165 GLN A CA 1
ATOM 1364 C C . GLN A 1 165 ? -1.413 15.086 -6.668 1 86.56 165 GLN A C 1
ATOM 1366 O O . GLN A 1 165 ? -0.482 15.297 -7.445 1 86.56 165 GLN A O 1
ATOM 1371 N N . ILE A 1 166 ? -1.283 15.188 -5.445 1 91.19 166 ILE A N 1
ATOM 1372 C CA . ILE A 1 166 ? -0.053 15.664 -4.824 1 91.19 166 ILE A CA 1
ATOM 1373 C C . ILE A 1 166 ? 0.917 14.5 -4.641 1 91.19 166 ILE A C 1
ATOM 1375 O O . ILE A 1 166 ? 2.119 14.641 -4.879 1 91.19 166 ILE A O 1
ATOM 1379 N N . ARG A 1 167 ? 0.357 13.383 -4.23 1 91.31 167 ARG A N 1
ATOM 1380 C CA . ARG A 1 167 ? 1.13 12.18 -3.928 1 91.31 167 ARG A CA 1
ATOM 1381 C C . ARG A 1 167 ? 0.483 10.945 -4.543 1 91.31 167 ARG A C 1
ATOM 1383 O O . ARG A 1 167 ? -0.237 10.211 -3.863 1 91.31 167 ARG A O 1
ATOM 1390 N N . PRO A 1 168 ? 0.881 10.609 -5.68 1 83.94 168 PRO A N 1
ATOM 1391 C CA . PRO A 1 168 ? 0.189 9.578 -6.457 1 83.94 168 PRO A CA 1
ATOM 1392 C C . PRO A 1 168 ? 0.377 8.172 -5.879 1 83.94 168 PRO A C 1
ATOM 1394 O O . PRO A 1 168 ? -0.354 7.25 -6.242 1 83.94 168 PRO A O 1
ATOM 1397 N N . CYS A 1 169 ? 1.275 7.98 -5.016 1 83.44 169 CYS A N 1
ATOM 1398 C CA . CYS A 1 169 ? 1.515 6.648 -4.477 1 83.44 169 CYS A CA 1
ATOM 1399 C C . CYS A 1 169 ? 0.604 6.371 -3.285 1 83.44 169 CYS A C 1
ATOM 1401 O O . CYS A 1 169 ? 0.695 5.309 -2.662 1 83.44 169 CYS A O 1
ATOM 1403 N N . VAL A 1 170 ? -0.309 7.246 -3.053 1 89.69 170 VAL A N 1
ATOM 1404 C CA . VAL A 1 170 ? -1.234 7.086 -1.936 1 89.69 170 VAL A CA 1
ATOM 1405 C C . VAL A 1 170 ? -2.08 5.832 -2.141 1 89.69 170 VAL A C 1
ATOM 1407 O O . VAL A 1 170 ? -2.613 5.605 -3.229 1 89.69 170 VAL A O 1
ATOM 1410 N N . SER A 1 171 ? -2.16 5.082 -1.101 1 86.56 171 SER A N 1
ATOM 1411 C CA . SER A 1 171 ? -2.943 3.854 -1.136 1 86.56 171 SER A CA 1
ATOM 1412 C C . SER A 1 171 ? -3.328 3.402 0.27 1 86.56 171 SER A C 1
ATOM 1414 O O . SER A 1 171 ? -2.82 2.391 0.762 1 86.56 171 SER A O 1
ATOM 1416 N N . PRO A 1 172 ? -4.383 4.043 0.889 1 92.25 172 PRO A N 1
ATOM 1417 C CA . PRO A 1 172 ? -4.785 3.629 2.234 1 92.25 172 PRO A CA 1
ATOM 1418 C C . PRO A 1 172 ? -5.324 2.199 2.273 1 92.25 172 PRO A C 1
ATOM 1420 O O . PRO A 1 172 ? -5.98 1.757 1.329 1 92.25 172 PRO A O 1
ATOM 1423 N N . ASN A 1 173 ? -5.043 1.588 3.379 1 87.31 173 ASN A N 1
ATOM 1424 C CA . ASN A 1 173 ? -5.656 0.302 3.688 1 87.31 173 ASN A CA 1
ATOM 1425 C C . ASN A 1 173 ? -7.18 0.37 3.586 1 87.31 173 ASN A C 1
ATOM 1427 O O . ASN A 1 173 ? -7.785 1.381 3.943 1 87.31 173 ASN A O 1
ATOM 1431 N N . ILE A 1 174 ? -7.762 -0.719 3.166 1 85.38 174 ILE A N 1
ATOM 1432 C CA . ILE A 1 174 ? -9.195 -0.727 2.891 1 85.38 174 ILE A CA 1
ATOM 1433 C C . ILE A 1 174 ? -9.969 -0.421 4.172 1 85.38 174 ILE A C 1
ATOM 1435 O O . ILE A 1 174 ? -11.016 0.234 4.133 1 85.38 174 ILE A O 1
ATOM 1439 N N . ASN A 1 175 ? -9.469 -0.894 5.238 1 90.06 175 ASN A N 1
ATOM 1440 C CA . ASN A 1 175 ? -10.133 -0.602 6.508 1 90.06 175 ASN A CA 1
ATOM 1441 C C . ASN A 1 175 ? -10.125 0.894 6.809 1 90.06 175 ASN A C 1
ATOM 1443 O O . ASN A 1 175 ? -11.102 1.427 7.348 1 90.06 175 ASN A O 1
ATOM 1447 N N . PHE A 1 176 ? -9.055 1.536 6.457 1 95.06 176 PHE A N 1
ATOM 1448 C CA . PHE A 1 176 ? -8.938 2.975 6.668 1 95.06 176 PHE A CA 1
ATOM 1449 C C . PHE A 1 176 ? -9.891 3.734 5.746 1 95.06 176 PHE A C 1
ATOM 1451 O O . PHE A 1 176 ? -10.508 4.715 6.16 1 95.06 176 PHE A O 1
ATOM 1458 N N . ILE A 1 177 ? -9.984 3.271 4.527 1 91.81 177 ILE A N 1
ATOM 1459 C CA . ILE A 1 177 ? -10.914 3.863 3.574 1 91.81 177 ILE A CA 1
ATOM 1460 C C . ILE A 1 177 ? -12.336 3.781 4.121 1 91.81 177 ILE A C 1
ATOM 1462 O O . ILE A 1 177 ? -13.07 4.773 4.117 1 91.81 177 ILE A O 1
ATOM 1466 N N . ASN A 1 178 ? -12.664 2.627 4.625 1 91 178 ASN A N 1
ATOM 1467 C CA . ASN A 1 178 ? -14 2.445 5.18 1 91 178 ASN A CA 1
ATOM 1468 C C . ASN A 1 178 ? -14.258 3.389 6.352 1 91 178 ASN A C 1
ATOM 1470 O O . ASN A 1 178 ? -15.352 3.939 6.484 1 91 178 ASN A O 1
ATOM 1474 N N . GLU A 1 179 ? -13.328 3.545 7.117 1 96.19 179 GLU A N 1
ATOM 1475 C CA . GLU A 1 179 ? -13.477 4.445 8.258 1 96.19 179 GLU A CA 1
ATOM 1476 C C . GLU A 1 179 ? -13.609 5.895 7.797 1 96.19 179 GLU A C 1
ATOM 1478 O O . GLU A 1 179 ? -14.383 6.664 8.367 1 96.19 179 GLU A O 1
ATOM 1483 N N . LEU A 1 180 ? -12.867 6.281 6.762 1 95.94 180 LEU A N 1
ATOM 1484 C CA . LEU A 1 180 ? -12.984 7.629 6.215 1 95.94 180 LEU A CA 1
ATOM 1485 C C . LEU A 1 180 ? -14.375 7.855 5.637 1 95.94 180 LEU A C 1
ATOM 1487 O O . LEU A 1 180 ? -14.938 8.945 5.77 1 95.94 180 LEU A O 1
ATOM 1491 N N . ILE A 1 181 ? -14.898 6.879 5.008 1 92.31 181 ILE A N 1
ATOM 1492 C CA . ILE A 1 181 ? -16.234 6.973 4.426 1 92.31 181 ILE A CA 1
ATOM 1493 C C . ILE A 1 181 ? -17.266 7.176 5.535 1 92.31 181 ILE A C 1
ATOM 1495 O O . ILE A 1 181 ? -18.188 7.984 5.391 1 92.31 181 ILE A O 1
ATOM 1499 N N . GLN A 1 182 ? -17.078 6.434 6.59 1 94.75 182 GLN A N 1
ATOM 1500 C CA . GLN A 1 182 ? -17.953 6.617 7.73 1 94.75 182 GLN A CA 1
ATOM 1501 C C . GLN A 1 182 ? -17.844 8.023 8.305 1 94.75 182 GLN A C 1
ATOM 1503 O O . GLN A 1 182 ? -18.844 8.648 8.656 1 94.75 182 GLN A O 1
ATOM 1508 N N . MET A 1 183 ? -16.672 8.523 8.375 1 96.88 183 MET A N 1
ATOM 1509 C CA . MET A 1 183 ? -16.453 9.867 8.898 1 96.88 183 MET A CA 1
ATOM 1510 C C . MET A 1 183 ? -17.047 10.914 7.961 1 96.88 183 MET A C 1
ATOM 1512 O O . MET A 1 183 ? -17.5 11.969 8.414 1 96.88 183 MET A O 1
ATOM 1516 N N . ASP A 1 184 ? -16.984 10.633 6.699 1 94.38 184 ASP A N 1
ATOM 1517 C CA . ASP A 1 184 ? -17.594 11.523 5.723 1 94.38 184 ASP A CA 1
ATOM 1518 C C . ASP A 1 184 ? -19.078 11.727 6.016 1 94.38 184 ASP A C 1
ATOM 1520 O O . ASP A 1 184 ? -19.594 12.844 5.965 1 94.38 184 ASP A O 1
ATOM 1524 N N . LYS A 1 185 ? -19.719 10.617 6.297 1 92.31 185 LYS A N 1
ATOM 1525 C CA . LYS A 1 185 ? -21.125 10.688 6.664 1 92.31 185 LYS A CA 1
ATOM 1526 C C . LYS A 1 185 ? -21.312 11.469 7.961 1 92.31 185 LYS A C 1
ATOM 1528 O O . LYS A 1 185 ? -22.219 12.305 8.062 1 92.31 185 LYS A O 1
ATOM 1533 N N . TYR A 1 186 ? -20.5 11.234 8.852 1 94.69 186 TYR A N 1
ATOM 1534 C CA . TYR A 1 186 ? -20.578 11.875 10.156 1 94.69 186 TYR A CA 1
ATOM 1535 C C . TYR A 1 186 ? -20.375 13.383 10.039 1 94.69 186 TYR A C 1
ATOM 1537 O O . TYR A 1 186 ? -21.109 14.164 10.656 1 94.69 186 TYR A O 1
ATOM 1545 N N . LEU A 1 187 ? -19.453 13.805 9.25 1 96.06 187 LEU A N 1
ATOM 1546 C CA . LEU A 1 187 ? -19.078 15.211 9.148 1 96.06 187 LEU A CA 1
ATOM 1547 C C . LEU A 1 187 ? -20.109 15.992 8.344 1 96.06 187 LEU A C 1
ATOM 1549 O O . LEU A 1 187 ? -20.328 17.188 8.586 1 96.06 187 LEU A O 1
ATOM 1553 N N . PHE A 1 188 ? -20.812 15.305 7.387 1 94.06 188 PHE A N 1
ATOM 1554 C CA . PHE A 1 188 ? -21.562 16.109 6.418 1 94.06 188 PHE A CA 1
ATOM 1555 C C . PHE A 1 188 ? -23.016 15.68 6.371 1 94.06 188 PHE A C 1
ATOM 1557 O O . PHE A 1 188 ? -23.859 16.359 5.762 1 94.06 188 PHE A O 1
ATOM 1564 N N . GLU A 1 189 ? -23.312 14.555 6.707 1 86.69 189 GLU A N 1
ATOM 1565 C CA . GLU A 1 189 ? -24.703 14.109 6.656 1 86.69 189 GLU A CA 1
ATOM 1566 C C . GLU A 1 189 ? -25.344 14.18 8.031 1 86.69 189 GLU A C 1
ATOM 1568 O O . GLU A 1 189 ? -26.516 13.828 8.188 1 86.69 189 GLU A O 1
ATOM 1573 N N . GLN A 1 190 ? -24.797 14.719 9.102 1 65.25 190 GLN A N 1
ATOM 1574 C CA . GLN A 1 190 ? -25.594 15.016 10.297 1 65.25 190 GLN A CA 1
ATOM 1575 C C . GLN A 1 190 ? -26.391 16.297 10.117 1 65.25 190 GLN A C 1
ATOM 1577 O O . GLN A 1 190 ? -25.984 17.203 9.375 1 65.25 190 GLN A O 1
ATOM 1582 N N . MET B 1 1 ? -47.906 -19.5 -20.031 1 24.38 1 MET B N 1
ATOM 1583 C CA . MET B 1 1 ? -47.531 -18.25 -19.375 1 24.38 1 MET B CA 1
ATOM 1584 C C . MET B 1 1 ? -46 -18.094 -19.344 1 24.38 1 MET B C 1
ATOM 1586 O O . MET B 1 1 ? -45.312 -18.953 -18.781 1 24.38 1 MET B O 1
ATOM 1590 N N . LYS B 1 2 ? -45.438 -17.422 -20.438 1 29.41 2 LYS B N 1
ATOM 1591 C CA . LYS B 1 2 ? -44.094 -17.125 -20.953 1 29.41 2 LYS B CA 1
ATOM 1592 C C . LYS B 1 2 ? -43.281 -16.297 -19.953 1 29.41 2 LYS B C 1
ATOM 1594 O O . LYS B 1 2 ? -43.531 -15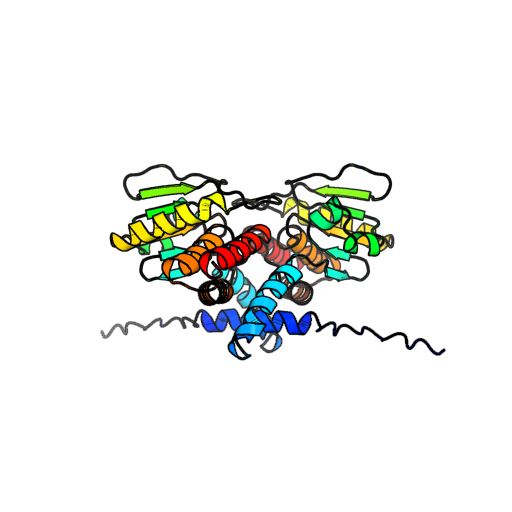.102 -19.812 1 29.41 2 LYS B O 1
ATOM 1599 N N . HIS B 1 3 ? -43.031 -16.781 -18.703 1 29.45 3 HIS B N 1
ATOM 1600 C CA . HIS B 1 3 ? -42.25 -16.031 -17.719 1 29.45 3 HIS B CA 1
ATOM 1601 C C . HIS B 1 3 ? -40.906 -15.602 -18.297 1 29.45 3 HIS B C 1
ATOM 1603 O O . HIS B 1 3 ? -40.125 -16.438 -18.734 1 29.45 3 HIS B O 1
ATOM 1609 N N . GLY B 1 4 ? -40.875 -14.438 -19 1 28.91 4 GLY B N 1
ATOM 1610 C CA . GLY B 1 4 ? -39.719 -13.766 -19.578 1 28.91 4 GLY B CA 1
ATOM 1611 C C . GLY B 1 4 ? -38.562 -13.625 -18.594 1 28.91 4 GLY B C 1
ATOM 1612 O O . GLY B 1 4 ? -38.719 -13.039 -17.516 1 28.91 4 GLY B O 1
ATOM 1613 N N . ILE B 1 5 ? -37.625 -14.578 -18.547 1 29.83 5 ILE B N 1
ATOM 1614 C CA . ILE B 1 5 ? -36.344 -14.57 -17.859 1 29.83 5 ILE B CA 1
ATOM 1615 C C . ILE B 1 5 ? -35.594 -13.281 -18.156 1 29.83 5 ILE B C 1
ATOM 1617 O O . ILE B 1 5 ? -35.219 -13.031 -19.312 1 29.83 5 ILE B O 1
ATOM 1621 N N . ALA B 1 6 ? -36.031 -12.156 -17.516 1 29.23 6 ALA B N 1
ATOM 1622 C CA . ALA B 1 6 ? -35.281 -10.898 -17.594 1 29.23 6 ALA B CA 1
ATOM 1623 C C . ALA B 1 6 ? -33.781 -11.125 -17.438 1 29.23 6 ALA B C 1
ATOM 1625 O O . ALA B 1 6 ? -33.344 -11.742 -16.453 1 29.23 6 ALA B O 1
ATOM 1626 N N . ASN B 1 7 ? -33.031 -11.102 -18.516 1 27.31 7 ASN B N 1
ATOM 1627 C CA . ASN B 1 7 ? -31.594 -11.078 -18.703 1 27.31 7 ASN B CA 1
ATOM 1628 C C . ASN B 1 7 ? -30.938 -9.992 -17.859 1 27.31 7 ASN B C 1
ATOM 1630 O O . ASN B 1 7 ? -31.094 -8.805 -18.156 1 27.31 7 ASN B O 1
ATOM 1634 N N . LYS B 1 8 ? -30.906 -10.055 -16.578 1 29.02 8 LYS B N 1
ATOM 1635 C CA . LYS B 1 8 ? -30.188 -9.133 -15.711 1 29.02 8 LYS B CA 1
ATOM 1636 C C . LYS B 1 8 ? -28.734 -8.969 -16.172 1 29.02 8 LYS B C 1
ATOM 1638 O O . LYS B 1 8 ? -27.875 -9.781 -15.82 1 29.02 8 LYS B O 1
ATOM 1643 N N . SER B 1 9 ? -28.406 -8.672 -17.422 1 24.02 9 SER B N 1
ATOM 1644 C CA . SER B 1 9 ? -27.094 -8.219 -17.828 1 24.02 9 SER B CA 1
ATOM 1645 C C . SER B 1 9 ? -26.609 -7.059 -16.969 1 24.02 9 SER B C 1
ATOM 1647 O O . SER B 1 9 ? -27 -5.91 -17.188 1 24.02 9 SER B O 1
ATOM 1649 N N . ALA B 1 10 ? -26.562 -7.172 -15.75 1 30.64 10 ALA B N 1
ATOM 1650 C CA . ALA B 1 10 ? -25.844 -6.125 -15.039 1 30.64 10 ALA B CA 1
ATOM 1651 C C . ALA B 1 10 ? -24.578 -5.73 -15.789 1 30.64 10 ALA B C 1
ATOM 1653 O O . ALA B 1 10 ? -23.797 -6.594 -16.219 1 30.64 10 ALA B O 1
ATOM 1654 N N . ASN B 1 11 ? -24.578 -4.656 -16.438 1 27.23 11 ASN B N 1
ATOM 1655 C CA . ASN B 1 11 ? -23.469 -3.959 -17.078 1 27.23 11 ASN B CA 1
ATOM 1656 C C . ASN B 1 11 ? -22.156 -4.152 -16.312 1 27.23 11 ASN B C 1
ATOM 1658 O O . ASN B 1 11 ? -21.984 -3.604 -15.227 1 27.23 11 ASN B O 1
ATOM 1662 N N . PHE B 1 12 ? -21.609 -5.328 -16.375 1 28.02 12 PHE B N 1
ATOM 1663 C CA . PHE B 1 12 ? -20.203 -5.555 -16.062 1 28.02 12 PHE B CA 1
ATOM 1664 C C . PHE B 1 12 ? -19.344 -4.469 -16.688 1 28.02 12 PHE B C 1
ATOM 1666 O O . PHE B 1 12 ? -19.062 -4.496 -17.891 1 28.02 12 PHE B O 1
ATOM 1673 N N . LEU B 1 13 ? -19.531 -3.25 -16.406 1 33.16 13 LEU B N 1
ATOM 1674 C CA . LEU B 1 13 ? -18.5 -2.291 -16.781 1 33.16 13 LEU B CA 1
ATOM 1675 C C . LEU B 1 13 ? -17.109 -2.916 -16.656 1 33.16 13 LEU B C 1
ATOM 1677 O O . LEU B 1 13 ? -16.781 -3.504 -15.633 1 33.16 13 LEU B O 1
ATOM 1681 N N . SER B 1 14 ? -16.516 -3.232 -17.734 1 30.66 14 SER B N 1
ATOM 1682 C CA . SER B 1 14 ? -15.195 -3.857 -17.828 1 30.66 14 SER B CA 1
ATOM 1683 C C . SER B 1 14 ? -14.219 -3.229 -16.844 1 30.66 14 SER B C 1
ATOM 1685 O O . SER B 1 14 ? -14.266 -2.023 -16.594 1 30.66 14 SER B O 1
ATOM 1687 N N . ILE B 1 15 ? -13.594 -4.012 -16 1 33.75 15 ILE B N 1
ATOM 1688 C CA . ILE B 1 15 ? -12.492 -3.744 -15.086 1 33.75 15 ILE B CA 1
ATOM 1689 C C . ILE B 1 15 ? -11.531 -2.732 -15.703 1 33.75 15 ILE B C 1
ATOM 1691 O O . ILE B 1 15 ? -11.008 -1.857 -15.016 1 33.75 15 ILE B O 1
ATOM 1695 N N . SER B 1 16 ? -11.367 -2.75 -17.047 1 33.41 16 SER B N 1
ATOM 1696 C CA . SER B 1 16 ? -10.516 -1.822 -17.781 1 33.41 16 SER B CA 1
ATOM 1697 C C . SER B 1 16 ? -11.016 -0.386 -17.641 1 33.41 16 SER B C 1
ATOM 1699 O O . SER B 1 16 ? -10.211 0.542 -17.516 1 33.41 16 SER B O 1
ATOM 1701 N N . THR B 1 17 ? -12.227 -0.134 -17.766 1 35.78 17 THR B N 1
ATOM 1702 C CA . THR B 1 17 ? -12.828 1.197 -17.719 1 35.78 17 THR B CA 1
ATOM 1703 C C . THR B 1 17 ? -12.742 1.78 -16.312 1 35.78 17 THR B C 1
ATOM 1705 O O . THR B 1 17 ? -12.516 2.98 -16.156 1 35.78 17 THR B O 1
ATOM 1708 N N . LEU B 1 18 ? -12.781 0.991 -15.367 1 34.69 18 LEU B N 1
ATOM 1709 C CA . LEU B 1 18 ? -12.742 1.496 -14 1 34.69 18 LEU B CA 1
ATOM 1710 C C . LEU B 1 18 ? -11.359 2.039 -13.664 1 34.69 18 LEU B C 1
ATOM 1712 O O . LEU B 1 18 ? -11.234 3.074 -13 1 34.69 18 LEU B O 1
ATOM 1716 N N . PHE B 1 19 ? -10.234 1.402 -14.117 1 35.44 19 PHE B N 1
ATOM 1717 C CA . PHE B 1 19 ? -8.875 1.868 -13.859 1 35.44 19 PHE B CA 1
ATOM 1718 C C . PHE B 1 19 ? -8.648 3.248 -14.461 1 35.44 19 PHE B C 1
ATOM 1720 O O . PHE B 1 19 ? -7.926 4.07 -13.898 1 35.44 19 PHE B O 1
ATOM 1727 N N . LYS B 1 20 ? -9.219 3.438 -15.719 1 34.81 20 LYS B N 1
ATOM 1728 C CA . LYS B 1 20 ? -9.195 4.762 -16.328 1 34.81 20 LYS B CA 1
ATOM 1729 C C . LYS B 1 20 ? -9.859 5.797 -15.43 1 34.81 20 LYS B C 1
ATOM 1731 O O . LYS B 1 20 ? -9.594 6.996 -15.539 1 34.81 20 LYS B O 1
ATOM 1736 N N . PHE B 1 21 ? -10.609 5.363 -14.602 1 35.38 21 PHE B N 1
ATOM 1737 C CA . PHE B 1 21 ? -11.477 6.309 -13.914 1 35.38 21 PHE B CA 1
ATOM 1738 C C . PHE B 1 21 ? -10.734 7.008 -12.781 1 35.38 21 PHE B C 1
ATOM 1740 O O . PHE B 1 21 ? -10.953 8.195 -12.531 1 35.38 21 PHE B O 1
ATOM 1747 N N . ILE B 1 22 ? -9.898 6.27 -12.031 1 37.81 22 ILE B N 1
ATOM 1748 C CA . ILE B 1 22 ? -9.336 7.102 -10.969 1 37.81 22 ILE B CA 1
ATOM 1749 C C . ILE B 1 22 ? -8.625 8.312 -11.586 1 37.81 22 ILE B C 1
ATOM 1751 O O . ILE B 1 22 ? -8.75 9.43 -11.086 1 37.81 22 ILE B O 1
ATOM 1755 N N . ILE B 1 23 ? -7.875 8.086 -12.633 1 36.28 23 ILE B N 1
ATOM 1756 C CA . ILE B 1 23 ? -7.219 9.219 -13.273 1 36.28 23 ILE B CA 1
ATOM 1757 C C . ILE B 1 23 ? -8.273 10.141 -13.883 1 36.28 23 ILE B C 1
ATOM 1759 O O . ILE B 1 23 ? -8.156 11.367 -13.797 1 36.28 23 ILE B O 1
ATOM 1763 N N . ILE B 1 24 ? -9.164 9.484 -14.562 1 34.16 24 ILE B N 1
ATOM 1764 C CA . ILE B 1 24 ? -10.031 10.242 -15.453 1 34.16 24 ILE B CA 1
ATOM 1765 C C . ILE B 1 24 ? -11.086 10.992 -14.641 1 34.16 24 ILE B C 1
ATOM 1767 O O . ILE B 1 24 ? -11.984 11.625 -15.211 1 34.16 24 ILE B O 1
ATOM 1771 N N . TYR B 1 25 ? -11.023 10.828 -13.469 1 36.31 25 TYR B N 1
ATOM 1772 C CA . TYR B 1 25 ? -12.148 11.453 -12.773 1 36.31 25 TYR B CA 1
ATOM 1773 C C . TYR B 1 25 ? -12.258 12.93 -13.133 1 36.31 25 TYR B C 1
ATOM 1775 O O . TYR B 1 25 ? -13.125 13.633 -12.609 1 36.31 25 TYR B O 1
ATOM 1783 N N . LYS B 1 26 ? -11.305 13.531 -13.664 1 34.62 26 LYS B N 1
ATOM 1784 C CA . LYS B 1 26 ? -11.602 14.953 -13.828 1 34.62 26 LYS B CA 1
ATOM 1785 C C . LYS B 1 2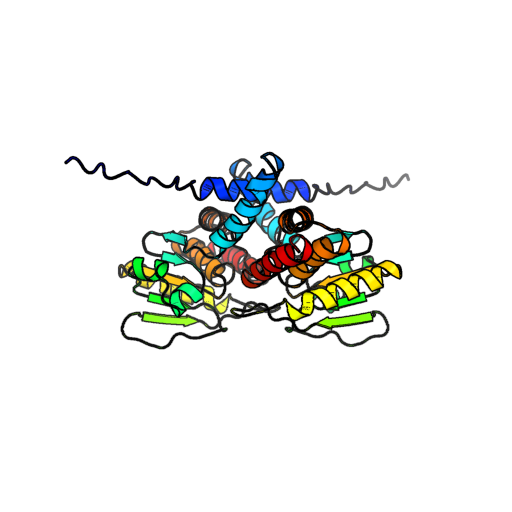6 ? -12.922 15.156 -14.562 1 34.62 26 LYS B C 1
ATOM 1787 O O . LYS B 1 26 ? -13.57 16.188 -14.398 1 34.62 26 LYS B O 1
ATOM 1792 N N . SER B 1 27 ? -13.102 14.5 -15.648 1 32.25 27 SER B N 1
ATOM 1793 C CA . SER B 1 27 ? -14.086 15.156 -16.5 1 32.25 27 SER B CA 1
ATOM 1794 C C . SER B 1 27 ? -15.5 14.922 -16 1 32.25 27 SER B C 1
ATOM 1796 O O . SER B 1 27 ? -16.453 15.484 -16.531 1 32.25 27 SER B O 1
ATOM 1798 N N . PHE B 1 28 ? -15.961 13.641 -15.609 1 33.12 28 PHE B N 1
ATOM 1799 C CA . PHE B 1 28 ? -17.406 13.484 -15.617 1 33.12 28 PHE B CA 1
ATOM 1800 C C . PHE B 1 28 ? -18.016 14.023 -14.328 1 33.12 28 PHE B C 1
ATOM 1802 O O . PHE B 1 28 ? -17.328 14.156 -13.312 1 33.12 28 PHE B O 1
ATOM 1809 N N . ASN B 1 29 ? -19.453 14.023 -14.258 1 36.59 29 ASN B N 1
ATOM 1810 C CA . ASN B 1 29 ? -20.422 14.562 -13.32 1 36.59 29 ASN B CA 1
ATOM 1811 C C . ASN B 1 29 ? -20.172 14.078 -11.898 1 36.59 29 ASN B C 1
ATOM 1813 O O . ASN B 1 29 ? -20.047 12.875 -11.664 1 36.59 29 ASN B O 1
ATOM 1817 N N . PHE B 1 30 ? -19.891 14.891 -10.906 1 36.25 30 PHE B N 1
ATOM 1818 C CA . PHE B 1 30 ? -19.266 15 -9.586 1 36.25 30 PHE B CA 1
ATOM 1819 C C . PHE B 1 30 ? -19.891 14.008 -8.617 1 36.25 30 PHE B C 1
ATOM 1821 O O . PHE B 1 30 ? -19.172 13.367 -7.84 1 36.25 30 PHE B O 1
ATOM 1828 N N . THR B 1 31 ? -21.266 14.016 -8.477 1 39.19 31 THR B N 1
ATOM 1829 C CA . THR B 1 31 ? -21.969 13.367 -7.375 1 39.19 31 THR B CA 1
ATOM 1830 C C . THR B 1 31 ? -21.859 11.844 -7.484 1 39.19 31 THR B C 1
ATOM 1832 O O . THR B 1 31 ? -21.594 11.164 -6.492 1 39.19 31 THR B O 1
ATOM 1835 N N . PHE B 1 32 ? -22.406 11.289 -8.602 1 39.72 32 PHE B N 1
ATOM 1836 C CA . PHE B 1 32 ? -22.438 9.883 -8.977 1 39.72 32 PHE B CA 1
ATOM 1837 C C . PHE B 1 32 ? -21.047 9.289 -8.984 1 39.72 32 PHE B C 1
ATOM 1839 O O . PHE B 1 32 ? -20.859 8.117 -8.648 1 39.72 32 PHE B O 1
ATOM 1846 N N . VAL B 1 33 ? -20.047 10.258 -9.086 1 44.56 33 VAL B N 1
ATOM 1847 C CA . VAL B 1 33 ? -18.625 9.969 -9.289 1 44.56 33 VAL B CA 1
ATOM 1848 C C . VAL B 1 33 ? -17.984 9.633 -7.945 1 44.56 33 VAL B C 1
ATOM 1850 O O . VAL B 1 33 ? -17.125 8.742 -7.867 1 44.56 33 VAL B O 1
ATOM 1853 N N . THR B 1 34 ? -18.766 10.25 -6.801 1 55.66 34 THR B N 1
ATOM 1854 C CA . THR B 1 34 ? -18.125 10.086 -5.5 1 55.66 34 THR B CA 1
ATOM 1855 C C . THR B 1 34 ? -18.359 8.672 -4.961 1 55.66 34 THR B C 1
ATOM 1857 O O . THR B 1 34 ? -17.406 7.992 -4.562 1 55.66 34 THR B O 1
ATOM 1860 N N . ASP B 1 35 ? -19.75 8.305 -5.035 1 61.44 35 ASP B N 1
ATOM 1861 C CA . ASP B 1 35 ? -20.047 6.973 -4.52 1 61.44 35 ASP B CA 1
ATOM 1862 C C . ASP B 1 35 ? -19.422 5.891 -5.398 1 61.44 35 ASP B C 1
ATOM 1864 O O . ASP B 1 35 ? -18.953 4.871 -4.891 1 61.44 35 ASP B O 1
ATOM 1868 N N . GLN B 1 36 ? -19.5 6.25 -6.625 1 64.25 36 GLN B N 1
ATOM 1869 C CA . GLN B 1 36 ? -18.891 5.301 -7.555 1 64.25 36 GLN B CA 1
ATOM 1870 C C . GLN B 1 36 ? -17.391 5.18 -7.324 1 64.25 36 GLN B C 1
ATOM 1872 O O . GLN B 1 36 ? -16.828 4.082 -7.371 1 64.25 36 GLN B O 1
ATOM 1877 N N . PHE B 1 37 ? -16.812 6.301 -7.004 1 68.25 37 PHE B N 1
ATOM 1878 C CA . PHE B 1 37 ? -15.383 6.293 -6.73 1 68.25 37 PHE B CA 1
ATOM 1879 C C . PHE B 1 37 ? -15.07 5.473 -5.484 1 68.25 37 PHE B C 1
ATOM 1881 O O . PHE B 1 37 ? -14.18 4.621 -5.5 1 68.25 37 PHE B O 1
ATOM 1888 N N . LYS B 1 38 ? -15.883 5.809 -4.523 1 67.75 38 LYS B N 1
ATOM 1889 C CA . LYS B 1 38 ? -15.711 5.086 -3.266 1 67.75 38 LYS B CA 1
ATOM 1890 C C . LYS B 1 38 ? -15.875 3.584 -3.465 1 67.75 38 LYS B C 1
ATOM 1892 O O . LYS B 1 38 ? -15.039 2.797 -3.014 1 67.75 38 LYS B O 1
ATOM 1897 N N . GLN B 1 39 ? -16.922 3.299 -4.184 1 70.25 39 GLN B N 1
ATOM 1898 C CA . GLN B 1 39 ? -17.219 1.893 -4.434 1 70.25 39 GLN B CA 1
ATOM 1899 C C . GLN B 1 39 ? -16.156 1.251 -5.32 1 70.25 39 GLN B C 1
ATOM 1901 O O . GLN B 1 39 ? -15.758 0.109 -5.09 1 70.25 39 GLN B O 1
ATOM 1906 N N . ASN B 1 40 ? -15.656 2.016 -6.141 1 70.06 40 ASN B N 1
ATOM 1907 C CA . ASN B 1 40 ? -14.68 1.475 -7.082 1 70.06 40 ASN B CA 1
ATOM 1908 C C . ASN B 1 40 ? -13.359 1.155 -6.391 1 70.06 40 ASN B C 1
ATOM 1910 O O . ASN B 1 40 ? -12.75 0.112 -6.648 1 70.06 40 ASN B O 1
ATOM 1914 N N . ILE B 1 41 ? -13.008 1.979 -5.52 1 72 41 ILE B N 1
ATOM 1915 C CA . ILE B 1 41 ? -11.734 1.77 -4.844 1 72 41 ILE B CA 1
ATOM 1916 C C . ILE B 1 41 ? -11.828 0.545 -3.936 1 72 41 ILE B C 1
ATOM 1918 O O . ILE B 1 41 ? -10.938 -0.311 -3.945 1 72 41 ILE B O 1
ATOM 1922 N N . ILE B 1 42 ? -12.891 0.51 -3.271 1 73.12 42 ILE B N 1
ATOM 1923 C CA . ILE B 1 42 ? -13.094 -0.592 -2.338 1 73.12 42 ILE B CA 1
ATOM 1924 C C . ILE B 1 42 ? -13.188 -1.908 -3.105 1 73.12 42 ILE B C 1
ATOM 1926 O O . ILE B 1 42 ? -12.562 -2.902 -2.725 1 73.12 42 ILE B O 1
ATOM 1930 N N . ILE B 1 43 ? -13.875 -1.856 -4.172 1 74 43 ILE B N 1
ATOM 1931 C CA . ILE B 1 43 ? -14.062 -3.061 -4.977 1 74 43 ILE B CA 1
ATOM 1932 C C . ILE B 1 43 ? -12.727 -3.506 -5.562 1 74 43 ILE B C 1
ATOM 1934 O O . ILE B 1 43 ? -12.375 -4.688 -5.492 1 74 43 ILE B O 1
ATOM 1938 N N . LEU B 1 44 ? -11.961 -2.6 -6.023 1 78.5 44 LEU B N 1
ATOM 1939 C CA . LEU B 1 44 ? -10.68 -2.918 -6.645 1 78.5 44 LEU B CA 1
ATOM 1940 C C . LEU B 1 44 ? -9.727 -3.541 -5.629 1 78.5 44 LEU B C 1
ATOM 1942 O O . LEU B 1 44 ? -8.969 -4.449 -5.965 1 78.5 44 LEU B O 1
ATOM 1946 N N . MET B 1 45 ? -9.891 -3.084 -4.496 1 83 45 MET B N 1
ATOM 1947 C CA . MET B 1 45 ? -8.961 -3.545 -3.471 1 83 45 MET B CA 1
ATOM 1948 C C . MET B 1 45 ? -9.398 -4.895 -2.906 1 83 45 MET B C 1
ATOM 1950 O O . MET B 1 45 ? -8.562 -5.684 -2.463 1 83 45 MET B O 1
ATOM 1954 N N . ASN B 1 46 ? -10.656 -5.148 -3.037 1 88.06 46 ASN B N 1
ATOM 1955 C CA . ASN B 1 46 ? -11.18 -6.336 -2.363 1 88.06 46 ASN B CA 1
ATOM 1956 C C . ASN B 1 46 ? -11.453 -7.465 -3.352 1 88.06 46 ASN B C 1
ATOM 1958 O O . ASN B 1 46 ? -11.688 -8.602 -2.949 1 88.06 46 ASN B O 1
ATOM 1962 N N . THR B 1 47 ? -11.328 -7.301 -4.562 1 91.94 47 THR B N 1
ATOM 1963 C CA . THR B 1 47 ? -11.664 -8.297 -5.578 1 91.94 47 THR B CA 1
ATOM 1964 C C . THR B 1 47 ? -10.523 -9.305 -5.742 1 91.94 47 THR B C 1
ATOM 1966 O O . THR B 1 47 ? -9.352 -8.938 -5.641 1 91.94 47 THR B O 1
ATOM 1969 N N . ILE B 1 48 ? -10.961 -10.57 -5.984 1 97.31 48 ILE B N 1
ATOM 1970 C CA . ILE B 1 48 ? -10 -11.586 -6.391 1 97.31 48 ILE B CA 1
ATOM 1971 C C . ILE B 1 48 ? -9.664 -11.422 -7.871 1 97.31 48 ILE B C 1
ATOM 1973 O O . ILE B 1 48 ? -10.57 -11.344 -8.711 1 97.31 48 ILE B O 1
ATOM 1977 N N . SER B 1 49 ? -8.336 -11.281 -8.203 1 97.38 49 SER B N 1
ATOM 1978 C CA . SER B 1 49 ? -7.902 -11.102 -9.586 1 97.38 49 SER B CA 1
ATOM 1979 C C . SER B 1 49 ? -7.336 -12.391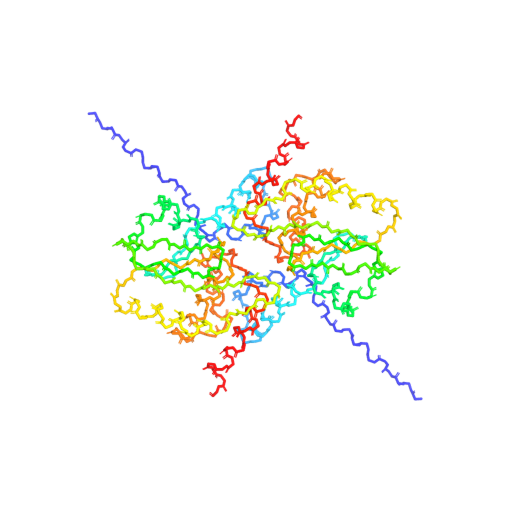 -10.164 1 97.38 49 SER B C 1
ATOM 1981 O O . SER B 1 49 ? -6.543 -13.07 -9.508 1 97.38 49 SER B O 1
ATOM 1983 N N . GLN B 1 50 ? -7.809 -12.742 -11.344 1 98.38 50 GLN B N 1
ATOM 1984 C CA . GLN B 1 50 ? -7.25 -13.891 -12.047 1 98.38 50 GLN B CA 1
ATOM 1985 C C . GLN B 1 50 ? -6 -13.5 -12.828 1 98.38 50 GLN B C 1
ATOM 1987 O O . GLN B 1 50 ? -6.082 -12.758 -13.812 1 98.38 50 GLN B O 1
ATOM 1992 N N . ILE B 1 51 ? -4.824 -14.062 -12.43 1 98.5 51 ILE B N 1
ATOM 1993 C CA . ILE B 1 51 ? -3.543 -13.758 -13.055 1 98.5 51 ILE B CA 1
ATOM 1994 C C . ILE B 1 51 ? -3.371 -14.609 -14.312 1 98.5 51 ILE B C 1
ATOM 1996 O O . ILE B 1 51 ? -3.025 -14.094 -15.375 1 98.5 51 ILE B O 1
ATOM 2000 N N . THR B 1 52 ? -3.463 -15.875 -14.172 1 97.75 52 THR B N 1
ATOM 2001 C CA . THR B 1 52 ? -3.564 -16.906 -15.203 1 97.75 52 THR B CA 1
ATOM 2002 C C . THR B 1 52 ? -4.746 -17.828 -14.93 1 97.75 52 THR B C 1
ATOM 2004 O O . THR B 1 52 ? -5.395 -17.719 -13.883 1 97.75 52 THR B O 1
ATOM 2007 N N . PRO B 1 53 ? -5.07 -18.672 -15.828 1 97.69 53 PRO B N 1
ATOM 2008 C CA . PRO B 1 53 ? -6.195 -19.578 -15.578 1 97.69 53 PRO B CA 1
ATOM 2009 C C . PRO B 1 53 ? -6.035 -20.359 -14.281 1 97.69 53 PRO B C 1
ATOM 2011 O O . PRO B 1 53 ? -7.031 -20.75 -13.664 1 97.69 53 PRO B O 1
ATOM 2014 N N . GLN B 1 54 ? -4.828 -20.547 -13.805 1 98.62 54 GLN B N 1
ATOM 2015 C CA . GLN B 1 54 ? -4.609 -21.406 -12.648 1 98.62 54 GLN B CA 1
ATOM 2016 C C . GLN B 1 54 ? -4.125 -20.594 -11.445 1 98.62 54 GLN B C 1
ATOM 2018 O O . GLN B 1 54 ? -3.922 -21.141 -10.359 1 98.62 54 GLN B O 1
ATOM 2023 N N . LEU B 1 55 ? -3.879 -19.297 -11.609 1 98.88 55 LEU B N 1
ATOM 2024 C CA . LEU B 1 55 ? -3.271 -18.5 -10.555 1 98.88 55 LEU B CA 1
ATOM 2025 C C . LEU B 1 55 ? -4.117 -17.266 -10.25 1 98.88 55 LEU B C 1
ATOM 2027 O O . LEU B 1 55 ? -4.324 -16.422 -11.125 1 98.88 55 LEU B O 1
ATOM 2031 N N . TYR B 1 56 ? -4.613 -17.234 -8.969 1 98.88 56 TYR B N 1
ATOM 2032 C CA . TYR B 1 56 ? -5.41 -16.109 -8.484 1 98.88 56 TYR B CA 1
ATOM 2033 C C . TYR B 1 56 ? -4.707 -15.406 -7.332 1 98.88 56 TYR B C 1
ATOM 2035 O O . TYR B 1 56 ? -4.004 -16.031 -6.543 1 98.88 56 TYR B O 1
ATOM 2043 N N . ILE B 1 57 ? -4.961 -14.07 -7.301 1 98.75 57 ILE B N 1
ATOM 2044 C CA . ILE B 1 57 ? -4.387 -13.273 -6.223 1 98.75 57 ILE B CA 1
ATOM 2045 C C . ILE B 1 57 ? -5.48 -12.43 -5.566 1 98.75 57 ILE B C 1
ATOM 2047 O O . ILE B 1 57 ? -6.402 -11.961 -6.242 1 98.75 57 ILE B O 1
ATOM 2051 N N . GLY B 1 58 ? -5.414 -12.203 -4.27 1 96.88 58 GLY B N 1
ATOM 2052 C CA . GLY B 1 58 ? -6.309 -11.344 -3.514 1 96.88 58 GLY B CA 1
ATOM 2053 C C . GLY B 1 58 ? -5.887 -11.164 -2.068 1 96.88 58 GLY B C 1
ATOM 2054 O O . GLY B 1 58 ? -4.719 -11.367 -1.728 1 96.88 58 GLY B O 1
ATOM 2055 N N . THR B 1 59 ? -6.863 -10.758 -1.268 1 94.75 59 THR B N 1
ATOM 2056 C CA . THR B 1 59 ? -6.586 -10.539 0.149 1 94.75 59 THR B CA 1
ATOM 2057 C C . THR B 1 59 ? -6.605 -11.867 0.909 1 94.75 59 THR B C 1
ATOM 2059 O O . THR B 1 59 ? -7.238 -12.828 0.474 1 94.75 59 THR B O 1
ATOM 2062 N N . GLY B 1 60 ? -5.887 -11.859 2.029 1 95.88 60 GLY B N 1
ATOM 2063 C CA . GLY B 1 60 ? -5.938 -13.031 2.895 1 95.88 60 GLY B CA 1
ATOM 2064 C C . GLY B 1 60 ? -7.32 -13.297 3.457 1 95.88 60 GLY B C 1
ATOM 2065 O O . GLY B 1 60 ? -7.656 -14.438 3.779 1 95.88 60 GLY B O 1
ATOM 2066 N N . LYS B 1 61 ? -8.133 -12.32 3.475 1 93 61 LYS B N 1
ATOM 2067 C CA . LYS B 1 61 ? -9.469 -12.445 4.051 1 93 61 LYS B CA 1
ATOM 2068 C C . LYS B 1 61 ? -10.328 -13.414 3.25 1 93 61 LYS B C 1
ATOM 2070 O O . LYS B 1 61 ? -11.125 -14.164 3.82 1 93 61 LYS B O 1
ATOM 2075 N N . HIS B 1 62 ? -10.164 -13.375 1.975 1 96 62 HIS B N 1
ATOM 2076 C CA . HIS B 1 62 ? -10.961 -14.266 1.135 1 96 62 HIS B CA 1
ATOM 2077 C C . HIS B 1 62 ? -10.711 -15.727 1.484 1 96 62 HIS B C 1
ATOM 2079 O O . HIS B 1 62 ? -11.656 -16.516 1.6 1 96 62 HIS B O 1
ATOM 2085 N N . ALA B 1 63 ? -9.492 -16.031 1.646 1 96.62 63 ALA B N 1
ATOM 2086 C CA . ALA B 1 63 ? -9.141 -17.422 1.98 1 96.62 63 ALA B CA 1
ATOM 2087 C C . ALA B 1 63 ? -9.516 -17.734 3.424 1 96.62 63 ALA B C 1
ATOM 2089 O O . ALA B 1 63 ? -10.055 -18.812 3.703 1 96.62 63 ALA B O 1
ATOM 2090 N N . ARG B 1 64 ? -9.234 -16.828 4.309 1 93.94 64 ARG B N 1
ATOM 2091 C CA . ARG B 1 64 ? -9.453 -17.047 5.734 1 93.94 64 ARG B CA 1
ATOM 2092 C C . ARG B 1 64 ? -10.938 -17.234 6.043 1 93.94 64 ARG B C 1
ATOM 2094 O O . ARG B 1 64 ? -11.312 -18.094 6.836 1 93.94 64 ARG B O 1
ATOM 2101 N N . LEU B 1 65 ? -11.742 -16.438 5.418 1 94 65 LEU B N 1
ATOM 2102 C CA . LEU B 1 65 ? -13.172 -16.453 5.73 1 94 65 LEU B CA 1
ATOM 2103 C C . LEU B 1 65 ? -13.938 -17.328 4.754 1 94 65 LEU B C 1
ATOM 2105 O O . LEU B 1 65 ? -15.156 -17.484 4.879 1 94 65 LEU B O 1
ATOM 2109 N N . GLN B 1 66 ? -13.195 -17.875 3.885 1 95.44 66 GLN B N 1
ATOM 2110 C CA . GLN B 1 66 ? -13.859 -18.688 2.865 1 95.44 66 GLN B CA 1
ATOM 2111 C C . GLN B 1 66 ? -15.008 -17.922 2.215 1 95.44 66 GLN B C 1
ATOM 2113 O O . GLN B 1 66 ? -16.141 -18.391 2.18 1 95.44 66 GLN B O 1
ATOM 2118 N N . SER B 1 67 ? -14.688 -16.766 1.71 1 95.88 67 SER B N 1
ATOM 2119 C CA . SER B 1 67 ? -15.711 -15.93 1.089 1 95.88 67 SER B CA 1
ATOM 2120 C C . SER B 1 67 ? -16.375 -16.656 -0.079 1 95.88 67 SER B C 1
ATOM 2122 O O . SER B 1 67 ? -15.805 -17.578 -0.647 1 95.88 67 SER B O 1
ATOM 2124 N N . ASP B 1 68 ? -17.594 -16.156 -0.502 1 96.25 68 ASP B N 1
ATOM 2125 C CA . ASP B 1 68 ? -18.312 -16.75 -1.627 1 96.25 68 ASP B CA 1
ATOM 2126 C C . ASP B 1 68 ? -17.469 -16.719 -2.898 1 96.25 68 ASP B C 1
ATOM 2128 O O . ASP B 1 68 ? -17.406 -17.703 -3.641 1 96.25 68 ASP B O 1
ATOM 2132 N N . ASP B 1 69 ? -16.797 -15.586 -3.113 1 96.12 69 ASP B N 1
ATOM 2133 C CA . ASP B 1 69 ? -15.961 -15.445 -4.301 1 96.12 69 ASP B CA 1
ATOM 2134 C C . ASP B 1 69 ? -14.82 -16.453 -4.285 1 96.12 69 ASP B C 1
ATOM 2136 O O . ASP B 1 69 ? -14.422 -16.969 -5.336 1 96.12 69 ASP B O 1
ATOM 2140 N N . PHE B 1 70 ? -14.273 -16.703 -3.141 1 97.88 70 PHE B N 1
ATOM 2141 C CA . PHE B 1 70 ? -13.18 -17.656 -2.977 1 97.88 70 PHE B CA 1
ATOM 2142 C C . PHE B 1 70 ? -13.672 -19.078 -3.205 1 97.88 70 PHE B C 1
ATOM 2144 O O . PHE B 1 70 ? -13.016 -19.859 -3.91 1 97.88 70 PHE B O 1
ATOM 2151 N N . LEU B 1 71 ? -14.789 -19.406 -2.713 1 97.12 71 LEU B N 1
ATOM 2152 C CA . LEU B 1 71 ? -15.32 -20.766 -2.777 1 97.12 71 LEU B CA 1
ATOM 2153 C C . LEU B 1 71 ? -15.703 -21.125 -4.207 1 97.12 71 LEU B C 1
ATOM 2155 O O . LEU B 1 71 ? -15.633 -22.297 -4.594 1 97.12 71 LEU B O 1
ATOM 2159 N N . LYS B 1 72 ? -16 -20.188 -5.008 1 97.5 72 LYS B N 1
ATOM 2160 C CA . LYS B 1 72 ? -16.422 -20.422 -6.387 1 97.5 72 LYS B CA 1
ATOM 2161 C C . LYS B 1 72 ? -15.227 -20.812 -7.262 1 97.5 72 LYS B C 1
ATOM 2163 O O . LYS B 1 72 ? -15.406 -21.328 -8.367 1 97.5 72 LYS B O 1
ATOM 2168 N N . LEU B 1 73 ? -13.992 -20.609 -6.867 1 97.56 73 LEU B N 1
ATOM 2169 C CA . LEU B 1 73 ? -12.812 -20.75 -7.715 1 97.56 73 LEU B CA 1
ATOM 2170 C C . LEU B 1 73 ? -12.266 -22.172 -7.66 1 97.56 73 LEU B C 1
ATOM 2172 O O . LEU B 1 73 ? -11.383 -22.531 -8.445 1 97.56 73 LEU B O 1
ATOM 2176 N N . ASN B 1 74 ? -12.711 -23.062 -6.891 1 96.06 74 ASN B N 1
ATOM 2177 C CA . ASN B 1 74 ? -12.234 -24.438 -6.758 1 96.06 74 ASN B CA 1
ATOM 2178 C C . ASN B 1 74 ? -10.727 -24.484 -6.539 1 96.06 74 ASN B C 1
ATOM 2180 O O . ASN B 1 74 ? -10.016 -25.188 -7.262 1 96.06 74 ASN B O 1
ATOM 2184 N N . ILE B 1 75 ? -10.242 -23.797 -5.566 1 98.69 75 ILE B N 1
ATOM 2185 C CA . ILE B 1 75 ? -8.828 -23.656 -5.234 1 98.69 75 ILE B CA 1
ATOM 2186 C C . ILE B 1 75 ? -8.305 -24.984 -4.684 1 98.69 75 ILE B C 1
ATOM 2188 O O . ILE B 1 75 ? -8.977 -25.656 -3.891 1 98.69 75 ILE B O 1
ATOM 2192 N N . ASP B 1 76 ? -7.078 -25.359 -5.141 1 98.69 76 ASP B N 1
ATOM 2193 C CA . ASP B 1 76 ? -6.387 -26.531 -4.621 1 98.69 76 ASP B CA 1
ATOM 2194 C C . ASP B 1 76 ? -5.332 -26.141 -3.588 1 98.69 76 ASP B C 1
ATOM 2196 O O . ASP B 1 76 ? -5.113 -26.859 -2.613 1 98.69 76 ASP B O 1
ATOM 2200 N N . VAL B 1 77 ? -4.641 -25.078 -3.82 1 98.88 77 VAL B N 1
ATOM 2201 C CA . VAL B 1 77 ? -3.469 -24.672 -3.051 1 98.88 77 VAL B CA 1
ATOM 2202 C C . VAL B 1 77 ? -3.629 -23.219 -2.59 1 98.88 77 VAL B C 1
ATOM 2204 O O . VAL B 1 77 ? -3.992 -22.344 -3.381 1 98.88 77 VAL B O 1
ATOM 2207 N N . ILE B 1 78 ? -3.408 -22.953 -1.338 1 98.88 78 ILE B N 1
ATOM 2208 C CA . ILE B 1 78 ? -3.322 -21.609 -0.782 1 98.88 78 ILE B CA 1
ATOM 2209 C C . ILE B 1 78 ? -1.868 -21.281 -0.448 1 98.88 78 ILE B C 1
ATOM 2211 O O . ILE B 1 78 ? -1.204 -22.031 0.268 1 98.88 78 ILE B O 1
ATOM 2215 N N . ILE B 1 79 ? -1.371 -20.219 -1.036 1 98.88 79 ILE B N 1
ATOM 2216 C CA . ILE B 1 79 ? -0.043 -19.719 -0.699 1 98.88 79 ILE B CA 1
ATOM 2217 C C . ILE B 1 79 ? -0.166 -18.422 0.111 1 98.88 79 ILE B C 1
ATOM 2219 O O . ILE B 1 79 ? -0.637 -17.406 -0.401 1 98.88 79 ILE B O 1
ATOM 2223 N N . ASN B 1 80 ? 0.245 -18.5 1.318 1 98.44 80 ASN B N 1
ATOM 2224 C CA . ASN B 1 80 ? 0.214 -17.359 2.244 1 98.44 80 ASN B CA 1
ATOM 2225 C C . ASN B 1 80 ? 1.562 -16.656 2.303 1 98.44 80 ASN B C 1
ATOM 2227 O O . ASN B 1 80 ? 2.553 -17.219 2.762 1 98.44 80 ASN B O 1
ATOM 2231 N N . CYS B 1 81 ? 1.56 -15.336 1.955 1 98.25 81 CYS B N 1
ATOM 2232 C CA . CYS B 1 81 ? 2.807 -14.578 1.891 1 98.25 81 CYS B CA 1
ATOM 2233 C C . CYS B 1 81 ? 2.889 -13.562 3.023 1 98.25 81 CYS B C 1
ATOM 2235 O O . CYS B 1 81 ? 3.514 -12.508 2.875 1 98.25 81 CYS B O 1
ATOM 2237 N N . CYS B 1 82 ? 2.146 -13.75 4.078 1 95 82 CYS B N 1
ATOM 2238 C CA . CYS B 1 82 ? 2.232 -12.773 5.156 1 95 82 CYS B CA 1
ATOM 2239 C C . CYS B 1 82 ? 2.48 -13.461 6.496 1 95 82 CYS B C 1
ATOM 2241 O O . CYS B 1 82 ? 2.219 -14.656 6.645 1 95 82 CYS B O 1
ATOM 2243 N N . ASN B 1 83 ? 3.049 -12.703 7.359 1 92.88 83 ASN B N 1
ATOM 2244 C CA . ASN B 1 83 ? 3.344 -13.18 8.703 1 92.88 83 ASN B CA 1
ATOM 2245 C C . ASN B 1 83 ? 2.242 -12.797 9.688 1 92.88 83 ASN B C 1
ATOM 2247 O O . ASN B 1 83 ? 2.307 -13.148 10.867 1 92.88 83 ASN B O 1
ATOM 2251 N N . ASP B 1 84 ? 1.216 -12.156 9.25 1 89.06 84 ASP B N 1
ATOM 2252 C CA . ASP B 1 84 ? 0.168 -11.594 10.094 1 89.06 84 ASP B CA 1
ATOM 2253 C C . ASP B 1 84 ? -0.749 -12.688 10.641 1 89.06 84 ASP B C 1
ATOM 2255 O O . ASP B 1 84 ? -1.296 -12.555 11.734 1 89.06 84 ASP B O 1
ATOM 2259 N N . PHE B 1 85 ? -0.965 -13.75 9.875 1 88.81 85 PHE B N 1
ATOM 2260 C CA . PHE B 1 85 ? -1.733 -14.906 10.336 1 88.81 85 PHE B CA 1
ATOM 2261 C C . PHE B 1 85 ? -1.336 -16.156 9.57 1 88.81 85 PHE B C 1
ATOM 2263 O O . PHE B 1 85 ? -0.631 -16.078 8.562 1 88.81 85 PHE B O 1
ATOM 2270 N N . ARG B 1 86 ? -1.773 -17.297 10.125 1 94 86 ARG B N 1
ATOM 2271 C CA . ARG B 1 86 ? -1.571 -18.609 9.5 1 94 86 ARG B CA 1
ATOM 2272 C C . ARG B 1 86 ? -2.9 -19.328 9.297 1 94 86 ARG B C 1
ATOM 2274 O O . ARG B 1 86 ? -3.844 -19.125 10.07 1 94 86 ARG B O 1
ATOM 2281 N N . HIS B 1 87 ? -2.863 -20.062 8.227 1 95.06 87 HIS B N 1
ATOM 2282 C CA . HIS B 1 87 ? -4.027 -20.906 8.023 1 95.06 87 HIS B CA 1
ATOM 2283 C C . HIS B 1 87 ? -3.906 -22.203 8.82 1 95.06 87 HIS B C 1
ATOM 2285 O O . HIS B 1 87 ? -2.814 -22.766 8.938 1 95.06 87 HIS B O 1
ATOM 2291 N N . LYS B 1 88 ? -5.023 -22.641 9.305 1 91.69 88 LYS B N 1
ATOM 2292 C CA . LYS B 1 88 ? -5.051 -23.984 9.883 1 91.69 88 LYS B CA 1
ATOM 2293 C C . LYS B 1 88 ? -5.008 -25.047 8.789 1 91.69 88 LYS B C 1
ATOM 2295 O O . LYS B 1 88 ? -5.715 -24.938 7.785 1 91.69 88 LYS B O 1
ATOM 2300 N N . GLN B 1 89 ? -4.117 -25.922 9.102 1 90.12 89 GLN B N 1
ATOM 2301 C CA . GLN B 1 89 ? -4.066 -27.031 8.156 1 90.12 89 GLN B CA 1
ATOM 2302 C C . GLN B 1 89 ? -5.406 -27.766 8.094 1 90.12 89 GLN B C 1
ATOM 2304 O O . GLN B 1 89 ? -6.078 -27.922 9.117 1 90.12 89 GLN B O 1
ATOM 2309 N N . ASN B 1 90 ? -5.773 -28.047 6.844 1 89.38 90 ASN B N 1
ATOM 2310 C CA . ASN B 1 90 ? -7.008 -28.797 6.613 1 89.38 90 ASN B CA 1
ATOM 2311 C C . ASN B 1 90 ? -6.871 -29.75 5.43 1 89.38 90 ASN B C 1
ATOM 2313 O O . ASN B 1 90 ? -5.805 -29.844 4.82 1 89.38 90 ASN B O 1
ATOM 2317 N N . ASN B 1 91 ? -7.902 -30.547 5.168 1 91.56 91 ASN B N 1
ATOM 2318 C CA . ASN B 1 91 ? -7.844 -31.531 4.094 1 91.56 91 ASN B CA 1
ATOM 2319 C C . ASN B 1 91 ? -8.406 -30.969 2.791 1 91.56 91 ASN B C 1
ATOM 2321 O O . ASN B 1 91 ? -8.422 -31.672 1.771 1 91.56 91 ASN B O 1
ATOM 2325 N N . LYS B 1 92 ? -8.75 -29.797 2.801 1 95.56 92 LYS B N 1
ATOM 2326 C CA . LYS B 1 92 ? -9.398 -29.234 1.624 1 95.56 92 LYS B CA 1
ATOM 2327 C C . LYS B 1 92 ? -8.383 -28.578 0.696 1 95.56 92 LYS B C 1
ATOM 2329 O O . LYS B 1 92 ? -8.5 -28.672 -0.528 1 95.56 92 LYS B O 1
ATOM 2334 N N . TYR B 1 93 ? -7.43 -27.969 1.334 1 98.06 93 TYR B N 1
ATOM 2335 C CA . TYR B 1 93 ? -6.41 -27.25 0.574 1 98.06 93 TYR B CA 1
ATOM 2336 C C . TYR B 1 93 ? -5.012 -27.703 0.97 1 98.06 93 TYR B C 1
ATOM 2338 O O . TYR B 1 93 ? -4.777 -28.078 2.121 1 98.06 93 TYR B O 1
ATOM 2346 N N . VAL B 1 94 ? -4.113 -27.734 0.008 1 98.38 94 VAL B N 1
ATOM 2347 C CA . VAL B 1 94 ? -2.699 -27.672 0.357 1 98.38 94 VAL B CA 1
ATOM 2348 C C . VAL B 1 94 ? -2.328 -26.234 0.76 1 98.38 94 VAL B C 1
ATOM 2350 O O . VAL B 1 94 ? -2.648 -25.281 0.048 1 98.38 94 VAL B O 1
ATOM 2353 N N . ILE B 1 95 ? -1.711 -26.078 1.872 1 98.38 95 ILE B N 1
ATOM 2354 C CA . ILE B 1 95 ? -1.393 -24.75 2.387 1 98.38 95 ILE B CA 1
ATOM 2355 C C . ILE B 1 95 ? 0.122 -24.578 2.465 1 98.38 95 ILE B C 1
ATOM 2357 O O . ILE B 1 95 ? 0.812 -25.375 3.107 1 98.38 95 ILE B O 1
ATOM 2361 N N . GLU B 1 96 ? 0.641 -23.609 1.759 1 98.38 96 GLU B N 1
ATOM 2362 C CA . GLU B 1 96 ? 2.035 -23.172 1.822 1 98.38 96 GLU B CA 1
ATOM 2363 C C . GLU B 1 96 ? 2.17 -21.859 2.582 1 98.38 96 GLU B C 1
ATOM 2365 O O . GLU B 1 96 ? 1.566 -20.859 2.205 1 98.38 96 GLU B O 1
ATOM 2370 N N . GLU B 1 97 ? 2.965 -21.891 3.662 1 97.94 97 GLU B N 1
ATOM 2371 C CA . GLU B 1 97 ? 3.123 -20.703 4.504 1 97.94 97 GLU B CA 1
ATOM 2372 C C . GLU B 1 97 ? 4.504 -20.078 4.328 1 97.94 97 GLU B C 1
ATOM 2374 O O . GLU B 1 97 ? 5.523 -20.734 4.57 1 97.94 97 GLU B O 1
ATOM 2379 N N . PHE B 1 98 ? 4.543 -18.828 3.973 1 98.38 98 PHE B N 1
ATOM 2380 C CA . PHE B 1 98 ? 5.773 -18.047 3.891 1 98.38 98 PHE B CA 1
ATOM 2381 C C . PHE B 1 98 ? 5.648 -16.75 4.684 1 98.38 98 PHE B C 1
ATOM 2383 O O . PHE B 1 98 ? 5.062 -15.781 4.203 1 98.38 98 PHE B O 1
ATOM 2390 N N . PRO B 1 99 ? 6.215 -16.75 5.891 1 96.94 99 PRO B N 1
ATOM 2391 C CA . PRO B 1 99 ? 6.031 -15.609 6.789 1 96.94 99 PRO B CA 1
ATOM 2392 C C . PRO B 1 99 ? 6.852 -14.391 6.367 1 96.94 99 PRO B C 1
ATOM 2394 O O . PRO B 1 99 ? 7.969 -14.195 6.855 1 96.94 99 PRO B O 1
ATOM 2397 N N . ILE B 1 100 ? 6.301 -13.578 5.535 1 96.75 100 ILE B N 1
ATOM 2398 C CA . ILE B 1 100 ? 6.961 -12.391 5.008 1 96.75 100 ILE B CA 1
ATOM 2399 C C . ILE B 1 100 ? 6.379 -11.141 5.668 1 96.75 100 ILE B C 1
ATOM 2401 O O . ILE B 1 100 ? 5.156 -10.977 5.734 1 96.75 100 ILE B O 1
ATOM 2405 N N . ASP B 1 101 ? 7.293 -10.289 6.148 1 91.88 101 ASP B N 1
ATOM 2406 C CA . ASP B 1 101 ? 6.871 -9.008 6.703 1 91.88 101 ASP B CA 1
ATOM 2407 C C . ASP B 1 101 ? 6.789 -7.941 5.613 1 91.88 101 ASP B C 1
ATOM 2409 O O . ASP B 1 101 ? 7.461 -8.039 4.586 1 91.88 101 ASP B O 1
ATOM 2413 N N . ASP B 1 102 ? 5.938 -6.918 5.867 1 88.69 102 ASP B N 1
ATOM 2414 C CA . ASP B 1 102 ? 5.789 -5.812 4.926 1 88.69 102 ASP B CA 1
ATOM 2415 C C . ASP B 1 102 ? 6.059 -4.473 5.609 1 88.69 102 ASP B C 1
ATOM 2417 O O . ASP B 1 102 ? 5.414 -3.469 5.297 1 88.69 102 ASP B O 1
ATOM 2421 N N . GLY B 1 103 ? 6.953 -4.465 6.484 1 81.81 103 GLY B N 1
ATOM 2422 C CA . GLY B 1 103 ? 7.25 -3.264 7.25 1 81.81 103 GLY B CA 1
ATOM 2423 C C . GLY B 1 103 ? 8.422 -2.477 6.695 1 81.81 103 GLY B C 1
ATOM 2424 O O . GLY B 1 103 ? 8.773 -2.619 5.523 1 81.81 103 GLY B O 1
ATOM 2425 N N . PHE B 1 104 ? 9 -1.647 7.465 1 78.31 104 PHE B N 1
ATOM 2426 C CA . PHE B 1 104 ? 10.008 -0.645 7.16 1 78.31 104 PHE B CA 1
ATOM 2427 C C . PHE B 1 104 ? 11.273 -1.302 6.625 1 78.31 104 PHE B C 1
ATOM 2429 O O . PHE B 1 104 ? 11.875 -0.811 5.664 1 78.31 104 PHE B O 1
ATOM 2436 N N . ASP B 1 105 ? 11.656 -2.346 7.113 1 85.19 105 ASP B N 1
ATOM 2437 C CA . ASP B 1 105 ? 12.906 -2.979 6.707 1 85.19 105 ASP B CA 1
ATOM 2438 C C . ASP B 1 105 ? 12.664 -4.383 6.164 1 85.19 105 ASP B C 1
ATOM 2440 O O . ASP B 1 105 ? 13.547 -5.238 6.215 1 85.19 105 ASP B O 1
ATOM 2444 N N . ALA B 1 106 ? 11.469 -4.48 5.68 1 89.94 106 ALA B N 1
ATOM 2445 C CA . ALA B 1 106 ? 11.109 -5.824 5.23 1 89.94 106 ALA B CA 1
ATOM 2446 C C . ALA B 1 106 ? 11.898 -6.211 3.98 1 89.94 106 ALA B C 1
ATOM 2448 O O . ALA B 1 106 ? 12.172 -5.363 3.125 1 89.94 106 ALA B O 1
ATOM 2449 N N . ARG B 1 107 ? 12.289 -7.488 3.926 1 94.31 107 ARG B N 1
ATOM 2450 C CA . ARG B 1 107 ? 12.953 -8.102 2.779 1 94.31 107 ARG B CA 1
ATOM 2451 C C . ARG B 1 107 ? 12.18 -9.328 2.289 1 94.31 107 ARG B C 1
ATOM 2453 O O . ARG B 1 107 ? 11.609 -10.062 3.092 1 94.31 107 ARG B O 1
ATOM 2460 N N . ILE B 1 108 ? 12.227 -9.508 0.96 1 97.75 108 ILE B N 1
ATOM 2461 C CA . ILE B 1 108 ? 11.43 -10.594 0.389 1 97.75 108 ILE B CA 1
ATOM 2462 C C . ILE B 1 108 ? 12.312 -11.469 -0.497 1 97.75 108 ILE B C 1
ATOM 2464 O O . ILE B 1 108 ? 11.898 -12.547 -0.93 1 97.75 108 ILE B O 1
ATOM 2468 N N . GLY B 1 109 ? 13.531 -11.086 -0.698 1 97.94 109 GLY B N 1
ATOM 2469 C CA . GLY B 1 109 ? 14.438 -11.711 -1.651 1 97.94 109 GLY B CA 1
ATOM 2470 C C . GLY B 1 109 ? 14.625 -13.195 -1.412 1 97.94 109 GLY B C 1
ATOM 2471 O O . GLY B 1 109 ? 14.609 -13.984 -2.355 1 97.94 109 GLY B O 1
ATOM 2472 N N . LYS B 1 110 ? 14.758 -13.547 -0.184 1 97.44 110 LYS B N 1
ATOM 2473 C CA . LYS B 1 110 ? 15.07 -14.93 0.158 1 97.44 110 LYS B CA 1
ATOM 2474 C C . LYS B 1 110 ? 13.906 -15.859 -0.188 1 97.44 110 LYS B C 1
ATOM 2476 O O . LYS B 1 110 ? 14.086 -17.078 -0.261 1 97.44 110 LYS B O 1
ATOM 2481 N N . TYR B 1 111 ? 12.773 -15.328 -0.395 1 98.56 111 TYR B N 1
ATOM 2482 C CA . TYR B 1 111 ? 11.594 -16.141 -0.638 1 98.56 111 TYR B CA 1
ATOM 2483 C C . TYR B 1 111 ? 11.281 -16.234 -2.129 1 98.56 111 TYR B C 1
ATOM 2485 O O . TYR B 1 111 ? 10.508 -17.078 -2.561 1 98.56 111 TYR B O 1
ATOM 2493 N N . LEU B 1 112 ? 11.859 -15.328 -2.918 1 98.75 112 LEU B N 1
ATOM 2494 C CA . LEU B 1 112 ? 11.43 -15.125 -4.297 1 98.75 112 LEU B CA 1
ATOM 2495 C C . LEU B 1 112 ? 11.539 -16.422 -5.094 1 98.75 112 LEU B C 1
ATOM 2497 O O . LEU B 1 112 ? 10.539 -16.922 -5.609 1 98.75 112 LEU B O 1
ATOM 2501 N N . ASP B 1 113 ? 12.672 -17.031 -5.066 1 98.69 113 ASP B N 1
ATOM 2502 C CA . ASP B 1 113 ? 12.883 -18.234 -5.859 1 98.69 113 ASP B CA 1
ATOM 2503 C C . ASP B 1 113 ? 12.016 -19.391 -5.352 1 98.69 113 ASP B C 1
ATOM 2505 O O . ASP B 1 113 ? 11.359 -20.078 -6.137 1 98.69 113 ASP B O 1
ATOM 2509 N N . LYS B 1 114 ? 12.039 -19.547 -4.125 1 98.75 114 LYS B N 1
ATOM 2510 C CA . LYS B 1 114 ? 11.312 -20.672 -3.533 1 98.75 114 LYS B CA 1
ATOM 2511 C C . LYS B 1 114 ? 9.82 -20.594 -3.852 1 98.75 114 LYS B C 1
ATOM 2513 O O . LYS B 1 114 ? 9.219 -21.594 -4.25 1 98.75 114 LYS B O 1
ATOM 2518 N N . ILE B 1 115 ? 9.227 -19.469 -3.709 1 98.88 115 ILE B N 1
ATOM 2519 C CA . ILE B 1 115 ? 7.781 -19.344 -3.9 1 98.88 115 ILE B CA 1
ATOM 2520 C C . ILE B 1 115 ? 7.449 -19.422 -5.387 1 98.88 115 ILE B C 1
ATOM 2522 O O . ILE B 1 115 ? 6.477 -20.078 -5.781 1 98.88 115 ILE B O 1
ATOM 2526 N N . ALA B 1 116 ? 8.258 -18.75 -6.223 1 98.88 116 ALA B N 1
ATOM 2527 C CA . ALA B 1 116 ? 8.023 -18.844 -7.66 1 98.88 116 ALA B CA 1
ATOM 2528 C C . ALA B 1 116 ? 8.125 -20.297 -8.141 1 98.88 116 ALA B C 1
ATOM 2530 O O . ALA B 1 116 ? 7.309 -20.734 -8.953 1 98.88 116 ALA B O 1
ATOM 2531 N N . ASP B 1 117 ? 9.109 -21.031 -7.598 1 98.88 117 ASP B N 1
ATOM 2532 C CA . ASP B 1 117 ? 9.25 -22.438 -7.938 1 98.88 117 ASP B CA 1
ATOM 2533 C C . ASP B 1 117 ? 8.039 -23.234 -7.457 1 98.88 117 ASP B C 1
ATOM 2535 O O . ASP B 1 117 ? 7.57 -24.141 -8.156 1 98.88 117 ASP B O 1
ATOM 2539 N N . THR B 1 118 ? 7.605 -22.969 -6.293 1 98.88 118 THR B N 1
ATOM 2540 C CA . THR B 1 118 ? 6.43 -23.625 -5.73 1 98.88 118 THR B CA 1
ATOM 2541 C C . THR B 1 118 ? 5.211 -23.391 -6.621 1 98.88 118 THR B C 1
ATOM 2543 O O . THR B 1 118 ? 4.48 -24.344 -6.93 1 98.88 118 THR B O 1
ATOM 2546 N N . ILE B 1 119 ? 5.004 -22.172 -7.066 1 98.88 119 ILE B N 1
ATOM 2547 C CA . ILE B 1 119 ? 3.902 -21.844 -7.969 1 98.88 119 ILE B CA 1
ATOM 2548 C C . ILE B 1 119 ? 4.016 -22.672 -9.25 1 98.88 119 ILE B C 1
ATOM 2550 O O . ILE B 1 119 ? 3.064 -23.344 -9.641 1 98.88 119 ILE B O 1
ATOM 2554 N N . ASN B 1 120 ? 5.148 -22.625 -9.828 1 98.81 120 ASN B N 1
ATOM 2555 C CA . ASN B 1 120 ? 5.355 -23.312 -11.094 1 98.81 120 ASN B CA 1
ATOM 2556 C C . ASN B 1 120 ? 5.109 -24.812 -10.953 1 98.81 120 ASN B C 1
ATOM 2558 O O . ASN B 1 120 ? 4.512 -25.438 -11.836 1 98.81 120 ASN B O 1
ATOM 2562 N N . ASN B 1 121 ? 5.613 -25.359 -9.891 1 98.75 121 ASN B N 1
ATOM 2563 C CA . ASN B 1 121 ? 5.445 -26.797 -9.648 1 98.75 121 ASN B CA 1
ATOM 2564 C C . ASN B 1 121 ? 3.971 -27.172 -9.57 1 98.75 121 ASN B C 1
ATOM 2566 O O . ASN B 1 121 ? 3.555 -28.172 -10.156 1 98.75 121 ASN B O 1
ATOM 2570 N N . TYR B 1 122 ? 3.197 -26.391 -8.875 1 98.81 122 TYR B N 1
ATOM 2571 C CA . TYR B 1 122 ? 1.778 -26.703 -8.742 1 98.81 122 TYR B CA 1
ATOM 2572 C C . TYR B 1 122 ? 1.044 -26.469 -10.055 1 98.81 122 TYR B C 1
ATOM 2574 O O . TYR B 1 122 ? 0.094 -27.188 -10.375 1 98.81 122 TYR B O 1
ATOM 2582 N N . ILE B 1 123 ? 1.438 -25.453 -10.812 1 98.62 123 ILE B N 1
ATOM 2583 C CA . ILE B 1 123 ? 0.839 -25.203 -12.117 1 98.62 123 ILE B CA 1
ATOM 2584 C C . ILE B 1 123 ? 1.069 -26.406 -13.039 1 98.62 123 ILE B C 1
ATOM 2586 O O . ILE B 1 123 ? 0.155 -26.828 -13.742 1 98.62 123 ILE B O 1
ATOM 2590 N N . LEU B 1 124 ? 2.211 -26.953 -12.992 1 98.38 124 LEU B N 1
ATOM 2591 C CA . LEU B 1 124 ? 2.555 -28.109 -13.82 1 98.38 124 LEU B CA 1
ATOM 2592 C C . LEU B 1 124 ? 1.748 -29.328 -13.398 1 98.38 124 LEU B C 1
ATOM 2594 O O . LEU B 1 124 ? 1.556 -30.25 -14.195 1 98.38 124 LEU B O 1
ATOM 2598 N N . GLN B 1 125 ? 1.293 -29.375 -12.234 1 98.56 125 GLN B N 1
ATOM 2599 C CA . GLN B 1 125 ? 0.466 -30.453 -11.719 1 98.56 125 GLN B CA 1
ATOM 2600 C C . GLN B 1 125 ? -1.017 -30.172 -11.93 1 98.56 125 GLN B C 1
ATOM 2602 O O . GLN B 1 125 ? -1.875 -30.844 -11.359 1 98.56 125 GLN B O 1
ATOM 2607 N N . ASN B 1 126 ? -1.35 -29.062 -12.656 1 98.25 126 ASN B N 1
ATOM 2608 C CA . ASN B 1 126 ? -2.705 -28.641 -13 1 98.25 126 ASN B CA 1
ATOM 2609 C C . ASN B 1 126 ? -3.506 -28.25 -11.766 1 98.25 126 ASN B C 1
ATOM 2611 O O . ASN B 1 126 ? -4.703 -28.531 -11.68 1 98.25 126 ASN B O 1
ATOM 2615 N N . LYS B 1 127 ? -2.828 -27.703 -10.773 1 98.81 127 LYS B N 1
ATOM 2616 C CA . LYS B 1 127 ? -3.492 -27.203 -9.57 1 98.81 127 LYS B CA 1
ATOM 2617 C C . LYS B 1 127 ? -3.904 -25.75 -9.719 1 98.81 127 LYS B C 1
ATOM 2619 O O . LYS B 1 127 ? -3.275 -25 -10.469 1 98.81 127 LYS B O 1
ATOM 2624 N N . ILE B 1 128 ? -5.004 -25.406 -9.086 1 98.81 128 ILE B N 1
ATOM 2625 C CA . ILE B 1 128 ? -5.473 -24.031 -9.016 1 98.81 128 ILE B CA 1
ATOM 2626 C C . ILE B 1 128 ? -4.98 -23.375 -7.723 1 98.81 128 ILE B C 1
ATOM 2628 O O . ILE B 1 128 ? -5.199 -23.906 -6.633 1 98.81 128 ILE B O 1
ATOM 2632 N N . ILE B 1 129 ? -4.281 -22.234 -7.879 1 98.94 129 ILE B N 1
ATOM 2633 C CA . ILE B 1 129 ? -3.57 -21.625 -6.766 1 98.94 129 ILE B CA 1
ATOM 2634 C C . ILE B 1 129 ? -4.227 -20.281 -6.406 1 98.94 129 ILE B C 1
ATOM 2636 O O . ILE B 1 129 ? -4.574 -19.5 -7.289 1 98.94 129 ILE B O 1
ATOM 2640 N N . TYR B 1 130 ? -4.465 -20.047 -5.117 1 98.88 130 TYR B N 1
ATOM 2641 C CA . TYR B 1 130 ? -4.746 -18.734 -4.562 1 98.88 130 TYR B CA 1
ATOM 2642 C C . TYR B 1 130 ? -3.568 -18.219 -3.736 1 98.88 130 TYR B C 1
ATOM 2644 O O . TYR B 1 130 ? -3.211 -18.828 -2.721 1 98.88 130 TYR B O 1
ATOM 2652 N N . ILE B 1 131 ? -2.947 -17.141 -4.234 1 98.94 131 ILE B N 1
ATOM 2653 C CA . ILE B 1 131 ? -1.844 -16.531 -3.498 1 98.94 131 ILE B CA 1
ATOM 2654 C C . ILE B 1 131 ? -2.303 -15.219 -2.871 1 98.94 131 ILE B C 1
ATOM 2656 O O . ILE B 1 131 ? -3.064 -14.461 -3.482 1 98.94 131 ILE B O 1
ATOM 2660 N N . HIS B 1 132 ? -1.879 -15.023 -1.631 1 98.19 132 HIS B N 1
ATOM 2661 C CA . HIS B 1 132 ? -2.35 -13.82 -0.95 1 98.19 132 HIS B CA 1
ATOM 2662 C C . HIS B 1 132 ? -1.316 -13.312 0.048 1 98.19 132 HIS B C 1
ATOM 2664 O O . HIS B 1 132 ? -0.358 -14.023 0.371 1 98.19 132 HIS B O 1
ATOM 2670 N N . CYS B 1 133 ? -1.446 -12.062 0.375 1 96.25 133 CYS B N 1
ATOM 2671 C CA . CYS B 1 133 ? -0.937 -11.516 1.627 1 96.25 133 CYS B CA 1
ATOM 2672 C C . CYS B 1 133 ? -2.057 -10.883 2.439 1 96.25 133 CYS B C 1
ATOM 2674 O O . CYS B 1 133 ? -3.137 -11.461 2.578 1 96.25 133 CYS B O 1
ATOM 2676 N N . VAL B 1 134 ? -1.785 -9.773 3.076 1 92.25 134 VAL B N 1
ATOM 2677 C CA . VAL B 1 134 ? -2.865 -9.156 3.842 1 92.25 134 VAL B CA 1
ATOM 2678 C C . VAL B 1 134 ? -3.822 -8.438 2.895 1 92.25 134 VAL B C 1
ATOM 2680 O O . VAL B 1 134 ? -5.023 -8.711 2.889 1 92.25 134 VAL B O 1
ATOM 2683 N N . GLN B 1 135 ? -3.232 -7.617 1.99 1 91.5 135 GLN B N 1
ATOM 2684 C CA . GLN B 1 135 ? -4.078 -6.805 1.124 1 91.5 135 GLN B CA 1
ATOM 2685 C C . GLN B 1 135 ? -3.982 -7.266 -0.328 1 91.5 135 GLN B C 1
ATOM 2687 O O . GLN B 1 135 ? -4.691 -6.75 -1.195 1 91.5 135 GLN B O 1
ATOM 2692 N N . GLY B 1 136 ? -3.137 -8.18 -0.656 1 94.5 136 GLY B N 1
ATOM 2693 C CA . GLY B 1 136 ? -2.994 -8.656 -2.023 1 94.5 136 GLY B CA 1
ATOM 2694 C C . GLY B 1 136 ? -2.402 -7.617 -2.955 1 94.5 136 GLY B C 1
ATOM 2695 O O . GLY B 1 136 ? -2.768 -7.551 -4.133 1 94.5 136 GLY B O 1
ATOM 2696 N N . ARG B 1 137 ? -1.496 -6.762 -2.48 1 92.75 137 ARG B N 1
ATOM 2697 C CA . ARG B 1 137 ? -1.048 -5.68 -3.348 1 92.75 137 ARG B CA 1
ATOM 2698 C C . ARG B 1 137 ? 0.454 -5.453 -3.213 1 92.75 137 ARG B C 1
ATOM 2700 O O . ARG B 1 137 ? 1.061 -4.766 -4.035 1 92.75 137 ARG B O 1
ATOM 2707 N N . SER B 1 138 ? 1.135 -6.082 -2.305 1 93.75 138 SER B N 1
ATOM 2708 C CA . SER B 1 138 ? 2.557 -5.824 -2.1 1 93.75 138 SER B CA 1
ATOM 2709 C C . SER B 1 138 ? 3.35 -7.125 -2.041 1 93.75 138 SER B C 1
ATOM 2711 O O . SER B 1 138 ? 4.004 -7.504 -3.016 1 93.75 138 SER B O 1
ATOM 2713 N N . ARG B 1 139 ? 3.146 -7.914 -0.945 1 96.56 139 ARG B N 1
ATOM 2714 C CA . ARG B 1 139 ? 3.945 -9.125 -0.783 1 96.56 139 ARG B CA 1
ATOM 2715 C C . ARG B 1 139 ? 3.594 -10.156 -1.847 1 96.56 139 ARG B C 1
ATOM 2717 O O . ARG B 1 139 ? 4.465 -10.617 -2.584 1 96.56 139 ARG B O 1
ATOM 2724 N N . SER B 1 140 ? 2.287 -10.539 -1.887 1 98.5 140 SER B N 1
ATOM 2725 C CA . SER B 1 140 ? 1.859 -11.516 -2.881 1 98.5 140 SER B CA 1
ATOM 2726 C C . SER B 1 140 ? 2.045 -10.984 -4.297 1 98.5 140 SER B C 1
ATOM 2728 O O . SER B 1 140 ? 2.434 -11.727 -5.199 1 98.5 140 SER B O 1
ATOM 2730 N N . ALA B 1 141 ? 1.784 -9.68 -4.473 1 97.88 141 ALA B N 1
ATOM 2731 C CA . ALA B 1 141 ? 1.992 -9.055 -5.777 1 97.88 141 ALA B CA 1
ATOM 2732 C C . ALA B 1 141 ? 3.453 -9.156 -6.207 1 97.88 141 ALA B C 1
ATOM 2734 O O . ALA B 1 141 ? 3.746 -9.43 -7.371 1 97.88 141 ALA B O 1
ATOM 2735 N N . THR B 1 142 ? 4.324 -8.969 -5.293 1 98.56 142 THR B N 1
ATOM 2736 C CA . THR B 1 142 ? 5.75 -9.062 -5.582 1 98.56 142 THR B CA 1
ATOM 2737 C C . THR B 1 142 ? 6.109 -10.461 -6.07 1 98.56 142 THR B C 1
ATOM 2739 O O . THR B 1 142 ? 6.855 -10.617 -7.039 1 98.56 142 THR B O 1
ATOM 2742 N N . ILE B 1 143 ? 5.566 -11.422 -5.453 1 98.88 143 ILE B N 1
ATOM 2743 C CA . ILE B 1 143 ? 5.836 -12.805 -5.824 1 98.88 143 ILE B CA 1
ATOM 2744 C C . ILE B 1 143 ? 5.312 -13.078 -7.23 1 98.88 143 ILE B C 1
ATOM 2746 O O . ILE B 1 143 ? 5.984 -13.727 -8.039 1 98.88 143 ILE B O 1
ATOM 2750 N N . VAL B 1 144 ? 4.156 -12.617 -7.547 1 98.88 144 VAL B N 1
ATOM 2751 C CA . VAL B 1 144 ? 3.562 -12.836 -8.859 1 98.88 144 VAL B CA 1
ATOM 2752 C C . VAL B 1 144 ? 4.422 -12.172 -9.938 1 98.88 144 VAL B C 1
ATOM 2754 O O . VAL B 1 144 ? 4.668 -12.75 -10.992 1 98.88 144 VAL B O 1
ATOM 2757 N N . ILE B 1 145 ? 4.867 -10.953 -9.656 1 98.31 145 ILE B N 1
ATOM 2758 C CA . ILE B 1 145 ? 5.75 -10.266 -10.594 1 98.31 145 ILE B CA 1
ATOM 2759 C C . ILE B 1 145 ? 7 -11.102 -10.836 1 98.31 145 ILE B C 1
ATOM 2761 O O . ILE B 1 145 ? 7.383 -11.336 -11.984 1 98.31 145 ILE B O 1
ATOM 2765 N N . TYR B 1 146 ? 7.555 -11.562 -9.789 1 98.88 146 TYR B N 1
ATOM 2766 C CA . TYR B 1 146 ? 8.781 -12.352 -9.93 1 98.88 146 TYR B CA 1
ATOM 2767 C C . TYR B 1 146 ? 8.508 -13.656 -10.656 1 98.88 146 TYR B C 1
ATOM 2769 O O . TYR B 1 146 ? 9.352 -14.133 -11.43 1 98.88 146 TYR B O 1
ATOM 2777 N N . TYR B 1 147 ? 7.367 -14.258 -10.375 1 98.94 147 TYR B N 1
ATOM 2778 C CA . TYR B 1 147 ? 6.977 -15.461 -11.102 1 98.94 147 TYR B CA 1
ATOM 2779 C C . TYR B 1 147 ? 6.969 -15.219 -12.602 1 98.94 147 TYR B C 1
ATOM 2781 O O . TYR B 1 147 ? 7.473 -16.047 -13.375 1 98.94 147 TYR B O 1
ATOM 2789 N N . PHE B 1 148 ? 6.41 -14.094 -13.047 1 98.62 148 PHE B N 1
ATOM 2790 C CA . PHE B 1 148 ? 6.418 -13.727 -14.461 1 98.62 148 PHE B CA 1
ATOM 2791 C C . PHE B 1 148 ? 7.844 -13.547 -14.961 1 98.62 148 PHE B C 1
ATOM 2793 O O . PHE B 1 148 ? 8.18 -13.969 -16.062 1 98.62 148 PHE B O 1
ATOM 2800 N N . MET B 1 149 ? 8.617 -12.883 -14.156 1 98.25 149 MET B N 1
ATOM 2801 C CA . MET B 1 149 ? 10 -12.633 -14.562 1 98.25 149 MET B CA 1
ATOM 2802 C C . MET B 1 149 ? 10.75 -13.945 -14.781 1 98.25 149 MET B C 1
ATOM 2804 O O . MET B 1 149 ? 11.367 -14.141 -15.828 1 98.25 149 MET B O 1
ATOM 2808 N N . LYS B 1 150 ? 10.617 -14.789 -13.844 1 98.56 150 LYS B N 1
ATOM 2809 C CA . LYS B 1 150 ? 11.438 -16 -13.836 1 98.56 150 LYS B CA 1
ATOM 2810 C C . LYS B 1 150 ? 10.906 -17.031 -14.82 1 98.56 150 LYS B C 1
ATOM 2812 O O . LYS B 1 150 ? 11.664 -17.594 -15.617 1 98.56 150 LYS B O 1
ATOM 2817 N N . TYR B 1 151 ? 9.617 -17.234 -14.852 1 98.56 151 TYR B N 1
ATOM 2818 C CA . TYR B 1 151 ? 9.102 -18.391 -15.578 1 98.56 151 TYR B CA 1
ATOM 2819 C C . TYR B 1 151 ? 8.469 -17.969 -16.891 1 98.56 151 TYR B C 1
ATOM 2821 O O . TYR B 1 151 ? 8.242 -18.797 -17.781 1 98.56 151 TYR B O 1
ATOM 2829 N N . HIS B 1 152 ? 8.109 -16.719 -17.031 1 97.94 152 HIS B N 1
ATOM 2830 C CA . HIS B 1 152 ? 7.609 -16.219 -18.312 1 97.94 152 HIS B CA 1
ATOM 2831 C C . HIS B 1 152 ? 8.656 -15.359 -19.016 1 97.94 152 HIS B C 1
ATOM 2833 O O . HIS B 1 152 ? 8.367 -14.742 -20.047 1 97.94 152 HIS B O 1
ATOM 2839 N N . LYS B 1 153 ? 9.789 -15.18 -18.406 1 97.88 153 LYS B N 1
ATOM 2840 C CA . LYS B 1 153 ? 10.961 -14.508 -18.969 1 97.88 153 LYS B CA 1
ATOM 2841 C C . LYS B 1 153 ? 10.648 -13.047 -19.297 1 97.88 153 LYS B C 1
ATOM 2843 O O . LYS B 1 153 ? 11.008 -12.555 -20.359 1 97.88 153 LYS B O 1
ATOM 2848 N N . MET B 1 154 ? 9.945 -12.43 -18.406 1 96.5 154 MET B N 1
ATOM 2849 C CA . MET B 1 154 ? 9.609 -11.016 -18.562 1 96.5 154 MET B CA 1
ATOM 2850 C C . MET B 1 154 ? 10.578 -10.141 -17.766 1 96.5 154 MET B C 1
ATOM 2852 O O . MET B 1 154 ? 10.953 -10.484 -16.641 1 96.5 154 MET B O 1
ATOM 2856 N N . ARG B 1 155 ? 10.922 -9.07 -18.406 1 93.56 155 ARG B N 1
ATOM 2857 C CA . ARG B 1 155 ? 11.641 -8.062 -17.641 1 93.56 155 ARG B CA 1
ATOM 2858 C C . ARG B 1 155 ? 10.758 -7.477 -16.531 1 93.56 155 ARG B C 1
ATOM 2860 O O . ARG B 1 155 ? 9.523 -7.57 -16.609 1 93.56 155 ARG B O 1
ATOM 2867 N N . PHE B 1 156 ? 11.406 -6.922 -15.586 1 94.19 156 PHE B N 1
ATOM 2868 C CA . PHE B 1 156 ? 10.695 -6.379 -14.43 1 94.19 156 PHE B CA 1
ATOM 2869 C C . PHE B 1 156 ? 9.578 -5.445 -14.875 1 94.19 156 PHE B C 1
ATOM 2871 O O . PHE B 1 156 ? 8.43 -5.59 -14.438 1 94.19 156 PHE B O 1
ATOM 2878 N N . VAL B 1 157 ? 9.875 -4.523 -15.711 1 88.56 157 VAL B N 1
ATOM 2879 C CA . VAL B 1 157 ? 8.938 -3.484 -16.109 1 88.56 157 VAL B CA 1
ATOM 2880 C C . VAL B 1 157 ? 7.723 -4.121 -16.781 1 88.56 157 VAL B C 1
ATOM 2882 O O . VAL B 1 157 ? 6.578 -3.756 -16.484 1 88.56 157 VAL B O 1
ATOM 2885 N N . ASP B 1 158 ? 7.965 -5.062 -17.594 1 91.44 158 ASP B N 1
ATOM 2886 C CA . ASP B 1 158 ? 6.879 -5.73 -18.297 1 91.44 158 ASP B CA 1
ATOM 2887 C C . ASP B 1 158 ? 6.031 -6.562 -17.344 1 91.44 158 ASP B C 1
ATOM 2889 O O . ASP B 1 158 ? 4.801 -6.57 -17.438 1 91.44 158 ASP B O 1
ATOM 2893 N N . ALA B 1 159 ? 6.695 -7.23 -16.469 1 95.31 159 ALA B N 1
ATOM 2894 C CA . ALA B 1 159 ? 5.988 -8.055 -15.5 1 95.31 159 ALA B CA 1
ATOM 2895 C C . ALA B 1 159 ? 5.137 -7.195 -14.57 1 95.31 159 ALA B C 1
ATOM 2897 O O . ALA B 1 159 ? 3.984 -7.535 -14.289 1 95.31 159 ALA B O 1
ATOM 2898 N N . TYR B 1 160 ? 5.672 -6.133 -14.133 1 91.81 160 TYR B N 1
ATOM 2899 C CA . TYR B 1 160 ? 4.953 -5.195 -13.281 1 91.81 160 TYR B CA 1
ATOM 2900 C C . TYR B 1 160 ? 3.736 -4.625 -14 1 91.81 160 TYR B C 1
ATOM 2902 O O . TYR B 1 160 ? 2.637 -4.598 -13.445 1 91.81 160 TYR B O 1
ATOM 2910 N N . ASN B 1 161 ? 3.963 -4.223 -15.203 1 86.88 161 ASN B N 1
ATOM 2911 C CA . ASN B 1 161 ? 2.875 -3.648 -15.984 1 86.88 161 ASN B CA 1
ATOM 2912 C C . ASN B 1 161 ? 1.777 -4.672 -16.266 1 86.88 161 ASN B C 1
ATOM 2914 O O . ASN B 1 161 ? 0.591 -4.34 -16.234 1 86.88 161 ASN B O 1
ATOM 2918 N N . LYS B 1 162 ? 2.178 -5.805 -16.562 1 91.44 162 LYS B N 1
ATOM 2919 C CA . LYS B 1 162 ? 1.193 -6.863 -16.766 1 91.44 162 LYS B CA 1
ATOM 2920 C C . LYS B 1 162 ? 0.314 -7.055 -15.539 1 91.44 162 LYS B C 1
ATOM 2922 O O . LYS B 1 162 ? -0.913 -7.109 -15.648 1 91.44 162 LYS B O 1
ATOM 2927 N N . LEU B 1 163 ? 0.962 -7.156 -14.391 1 94.62 163 LEU B N 1
ATOM 2928 C CA . LEU B 1 163 ? 0.178 -7.348 -13.172 1 94.62 163 LEU B CA 1
ATOM 2929 C C . LEU B 1 163 ? -0.697 -6.133 -12.898 1 94.62 163 LEU B C 1
ATOM 2931 O O . LEU B 1 163 ? -1.841 -6.27 -12.453 1 94.62 163 LEU B O 1
ATOM 2935 N N . LEU B 1 164 ? -0.167 -4.992 -13.125 1 87.94 164 LEU B N 1
ATOM 2936 C CA . LEU B 1 164 ? -0.905 -3.754 -12.898 1 87.94 164 LEU B CA 1
ATOM 2937 C C . LEU B 1 164 ? -2.17 -3.713 -13.75 1 87.94 164 LEU B C 1
ATOM 2939 O O . LEU B 1 164 ? -3.199 -3.191 -13.312 1 87.94 164 LEU B O 1
ATOM 2943 N N . GLN B 1 165 ? -2.139 -4.172 -14.953 1 86.44 165 GLN B N 1
ATOM 2944 C CA . GLN B 1 165 ? -3.299 -4.223 -15.836 1 86.44 165 GLN B CA 1
ATOM 2945 C C . GLN B 1 165 ? -4.359 -5.18 -15.297 1 86.44 165 GLN B C 1
ATOM 2947 O O . GLN B 1 165 ? -5.559 -4.945 -15.461 1 86.44 165 GLN B O 1
ATOM 2952 N N . ILE B 1 166 ? -3.965 -6.156 -14.672 1 91.31 166 ILE B N 1
ATOM 2953 C CA . ILE B 1 166 ? -4.871 -7.164 -14.141 1 91.31 166 ILE B CA 1
ATOM 2954 C C . ILE B 1 166 ? -5.406 -6.719 -12.781 1 91.31 166 ILE B C 1
ATOM 2956 O O . ILE B 1 166 ? -6.594 -6.883 -12.484 1 91.31 166 ILE B O 1
ATOM 2960 N N . ARG B 1 167 ? -4.504 -6.168 -11.992 1 91.31 167 ARG B N 1
ATOM 2961 C CA . ARG B 1 167 ? -4.805 -5.742 -10.625 1 91.31 167 ARG B CA 1
ATOM 2962 C C . ARG B 1 167 ? -4.25 -4.348 -10.352 1 91.31 167 ARG B C 1
ATOM 2964 O O . ARG B 1 167 ? -3.172 -4.207 -9.773 1 91.31 167 ARG B O 1
ATOM 2971 N N . PRO B 1 168 ? -5.016 -3.379 -10.547 1 84.06 168 PRO B N 1
ATOM 2972 C CA . PRO B 1 168 ? -4.535 -1.995 -10.531 1 84.06 168 PRO B CA 1
ATOM 2973 C C . PRO B 1 168 ? -4.168 -1.518 -9.125 1 84.06 168 PRO B C 1
ATOM 2975 O O . PRO B 1 168 ? -3.496 -0.495 -8.977 1 84.06 168 PRO B O 1
ATOM 2978 N N . CYS B 1 169 ? -4.539 -2.191 -8.133 1 83.5 169 CYS B N 1
ATOM 2979 C CA . CYS B 1 169 ? -4.246 -1.745 -6.777 1 83.5 169 CYS B CA 1
ATOM 2980 C C . CYS B 1 169 ? -2.875 -2.23 -6.328 1 83.5 169 CYS B C 1
ATOM 2982 O O . CYS B 1 169 ? -2.465 -1.98 -5.191 1 83.5 169 CYS B O 1
ATOM 2984 N N . VAL B 1 170 ? -2.156 -2.803 -7.227 1 89.62 170 VAL B N 1
ATOM 2985 C CA . VAL B 1 170 ? -0.827 -3.311 -6.906 1 89.62 170 VAL B CA 1
ATOM 2986 C C . VAL B 1 170 ? 0.081 -2.158 -6.488 1 89.62 170 VAL B C 1
ATOM 2988 O O . VAL B 1 170 ? 0.121 -1.117 -7.148 1 89.62 170 VAL B O 1
ATOM 2991 N N . SER B 1 171 ? 0.75 -2.383 -5.418 1 86.69 171 SER B N 1
ATOM 2992 C CA . SER B 1 171 ? 1.673 -1.382 -4.891 1 86.69 171 SER B CA 1
ATOM 2993 C C . SER B 1 171 ? 2.711 -2.016 -3.971 1 86.69 171 SER B C 1
ATOM 2995 O O . SER B 1 171 ? 2.68 -1.809 -2.756 1 86.69 171 SER B O 1
ATOM 2997 N N . PRO B 1 172 ? 3.783 -2.668 -4.547 1 92.25 172 PRO B N 1
ATOM 2998 C CA . PRO B 1 172 ? 4.805 -3.281 -3.697 1 92.25 172 PRO B CA 1
ATOM 2999 C C . PRO B 1 172 ? 5.586 -2.254 -2.881 1 92.25 172 PRO B C 1
ATOM 3001 O O . PRO B 1 172 ? 5.836 -1.142 -3.355 1 92.25 172 PRO B O 1
ATOM 3004 N N . ASN B 1 173 ? 5.949 -2.697 -1.734 1 87.44 173 ASN B N 1
ATOM 3005 C CA . ASN B 1 173 ? 6.883 -1.938 -0.91 1 87.44 173 ASN B CA 1
ATOM 3006 C C . ASN B 1 173 ? 8.164 -1.601 -1.675 1 87.44 173 ASN B C 1
ATOM 3008 O O . ASN B 1 173 ? 8.641 -2.406 -2.473 1 87.44 173 ASN B O 1
ATOM 3012 N N . ILE B 1 174 ? 8.711 -0.458 -1.374 1 85.19 174 ILE B N 1
ATOM 3013 C CA . ILE B 1 174 ? 9.852 0.036 -2.141 1 85.19 174 ILE B CA 1
ATOM 3014 C C . ILE B 1 174 ? 11.023 -0.933 -2.006 1 85.19 174 ILE B C 1
ATOM 3016 O O . ILE B 1 174 ? 11.789 -1.127 -2.953 1 85.19 174 ILE B O 1
ATOM 3020 N N . ASN B 1 175 ? 11.156 -1.489 -0.881 1 89.88 175 ASN B N 1
ATOM 3021 C CA . ASN B 1 175 ? 12.227 -2.461 -0.695 1 89.88 175 ASN B CA 1
ATOM 3022 C C . ASN B 1 175 ? 12.047 -3.672 -1.604 1 89.88 175 ASN B C 1
ATOM 3024 O O . ASN B 1 175 ? 13.031 -4.211 -2.123 1 89.88 175 ASN B O 1
ATOM 3028 N N . PHE B 1 176 ? 10.828 -4.066 -1.783 1 95.06 176 PHE B N 1
ATOM 3029 C CA . PHE B 1 176 ? 10.523 -5.195 -2.654 1 95.06 176 PHE B CA 1
ATOM 3030 C C . PHE B 1 176 ? 10.805 -4.844 -4.113 1 95.06 176 PHE B C 1
ATOM 3032 O O . PHE B 1 176 ? 11.328 -5.664 -4.863 1 95.06 176 PHE B O 1
ATOM 3039 N N . ILE B 1 177 ? 10.445 -3.643 -4.477 1 91.75 177 ILE B N 1
ATOM 3040 C CA . ILE B 1 177 ? 10.727 -3.16 -5.824 1 91.75 177 ILE B CA 1
ATOM 3041 C C . ILE B 1 177 ? 12.227 -3.209 -6.09 1 91.75 177 ILE B C 1
ATOM 3043 O O . ILE B 1 177 ? 12.664 -3.717 -7.125 1 91.75 177 ILE B O 1
ATOM 3047 N N . ASN B 1 178 ? 12.969 -2.742 -5.129 1 90.94 178 ASN B N 1
ATOM 3048 C CA . ASN B 1 178 ? 14.422 -2.748 -5.277 1 90.94 178 ASN B CA 1
ATOM 3049 C C . ASN B 1 178 ? 14.961 -4.168 -5.438 1 90.94 178 ASN B C 1
ATOM 3051 O O . ASN B 1 178 ? 15.867 -4.402 -6.238 1 90.94 178 ASN B O 1
ATOM 3055 N N . GLU B 1 179 ? 14.445 -5.008 -4.742 1 96.12 179 GLU B N 1
ATOM 3056 C CA . GLU B 1 179 ? 14.891 -6.395 -4.836 1 96.12 179 GLU B CA 1
ATOM 3057 C C . GLU B 1 179 ? 14.516 -7.004 -6.184 1 96.12 179 GLU B C 1
ATOM 3059 O O . GLU B 1 179 ? 15.289 -7.766 -6.766 1 96.12 179 GLU B O 1
ATOM 3064 N N . LEU B 1 180 ? 13.344 -6.664 -6.691 1 95.94 180 LEU B N 1
ATOM 3065 C CA . LEU B 1 180 ? 12.938 -7.145 -8.008 1 95.94 180 LEU B CA 1
ATOM 3066 C C . LEU B 1 180 ? 13.859 -6.594 -9.094 1 95.94 180 LEU B C 1
ATOM 3068 O O . LEU B 1 180 ? 14.195 -7.301 -10.047 1 95.94 180 LEU B O 1
ATOM 3072 N N . ILE B 1 181 ? 14.234 -5.379 -8.961 1 92.31 181 ILE B N 1
ATOM 3073 C CA . ILE B 1 181 ? 15.133 -4.754 -9.922 1 92.31 181 ILE B CA 1
ATOM 3074 C C . ILE B 1 181 ? 16.484 -5.477 -9.922 1 92.31 181 ILE B C 1
ATOM 3076 O O . ILE B 1 181 ? 17.062 -5.723 -10.977 1 92.31 181 ILE B O 1
ATOM 3080 N N . GLN B 1 182 ? 16.922 -5.781 -8.734 1 94.75 182 GLN B N 1
ATOM 3081 C CA . GLN B 1 182 ? 18.156 -6.547 -8.633 1 94.75 182 GLN B CA 1
ATOM 3082 C C . GLN B 1 182 ? 18.016 -7.918 -9.289 1 94.75 182 GLN B C 1
ATOM 3084 O O . GLN B 1 182 ? 18.922 -8.383 -9.984 1 94.75 182 GLN B O 1
ATOM 3089 N N . MET B 1 183 ? 16.922 -8.531 -9.094 1 96.88 183 MET B N 1
ATOM 3090 C CA . MET B 1 183 ? 16.672 -9.852 -9.68 1 96.88 183 MET B CA 1
ATOM 3091 C C . MET B 1 183 ? 16.578 -9.758 -11.203 1 96.88 183 MET B C 1
ATOM 3093 O O . MET B 1 183 ? 16.953 -10.688 -11.914 1 96.88 183 MET B O 1
ATOM 3097 N N . ASP B 1 184 ? 16.031 -8.68 -11.648 1 94.44 184 ASP B N 1
ATOM 3098 C CA . ASP B 1 184 ? 15.961 -8.445 -13.086 1 94.44 184 ASP B CA 1
ATOM 3099 C C . ASP B 1 184 ? 17.359 -8.484 -13.719 1 94.44 184 ASP B C 1
ATOM 3101 O O . ASP B 1 184 ? 17.547 -9.102 -14.773 1 94.44 184 ASP B O 1
ATOM 3105 N N . LYS B 1 185 ? 18.25 -7.82 -13.047 1 92.38 185 LYS B N 1
ATOM 3106 C CA . LYS B 1 185 ? 19.641 -7.844 -13.516 1 92.38 185 LYS B CA 1
ATOM 3107 C C . LYS B 1 185 ? 20.219 -9.258 -13.461 1 92.38 185 LYS B C 1
ATOM 3109 O O . LYS B 1 185 ? 20.875 -9.703 -14.398 1 92.38 185 LYS B O 1
ATOM 3114 N N . TYR B 1 186 ? 19.922 -9.914 -12.453 1 94.69 186 TYR B N 1
ATOM 3115 C CA . TYR B 1 186 ? 20.438 -11.258 -12.242 1 94.69 186 TYR B CA 1
ATOM 3116 C C . TYR B 1 186 ? 19.891 -12.219 -13.297 1 94.69 186 TYR B C 1
ATOM 3118 O O . TYR B 1 186 ? 20.641 -13.039 -13.844 1 94.69 186 TYR B O 1
ATOM 3126 N N . LEU B 1 187 ? 18.656 -12.125 -13.625 1 96.12 187 LEU B N 1
ATOM 3127 C CA . LEU B 1 187 ? 18 -13.055 -14.531 1 96.12 187 LEU B CA 1
ATOM 3128 C C . LEU B 1 187 ? 18.391 -12.789 -15.977 1 96.12 187 LEU B C 1
ATOM 3130 O O . LEU B 1 187 ? 18.438 -13.711 -16.797 1 96.12 187 LEU B O 1
ATOM 3134 N N . PHE B 1 188 ? 18.734 -11.508 -16.312 1 94.19 188 PHE B N 1
ATOM 3135 C CA . PHE B 1 188 ? 18.797 -11.188 -17.734 1 94.19 188 PHE B CA 1
ATOM 3136 C C . PHE B 1 188 ? 20.156 -10.578 -18.094 1 94.19 188 PHE B C 1
ATOM 3138 O O . PHE B 1 188 ? 20.469 -10.422 -19.266 1 94.19 188 PHE B O 1
ATOM 3145 N N . GLU B 1 189 ? 20.766 -10.023 -17.234 1 86.81 189 GLU B N 1
ATOM 3146 C CA . GLU B 1 189 ? 22.062 -9.406 -17.547 1 86.81 189 GLU B CA 1
ATOM 3147 C C . GLU B 1 189 ? 23.219 -10.312 -17.141 1 86.81 189 GLU B C 1
ATOM 3149 O O . GLU B 1 189 ? 24.391 -9.953 -17.328 1 86.81 189 GLU B O 1
ATOM 3154 N N . GLN B 1 190 ? 23.094 -11.539 -16.688 1 65.5 190 GLN B N 1
ATOM 3155 C CA . GLN B 1 190 ? 24.234 -12.438 -16.609 1 65.5 190 GLN B CA 1
ATOM 3156 C C . GLN B 1 190 ? 24.578 -13.047 -17.969 1 65.5 190 GLN B C 1
ATOM 3158 O O . GLN B 1 190 ? 23.688 -13.219 -18.812 1 65.5 190 GLN B O 1
#

Foldseek 3Di:
DPPPPPPPPVPPVDPQVLLCCVVVVPPDDDPVSVVCVVVSVVCLQADWFDLDLQEIFFAPCCVQVVDPNNVVSQAAEEEEQAQPDDDDDDPRHHYHYHHFYQDDPTDQLVCQVVVLVVVVVCVVVVGRYYYYYHRRAARSLLNQLSNCCQVVVDASVVSNVSVCSRRVSHDYDPNSVVSSNVVSCVRPVD/DCPPPPPPPVPPVDPQVLLCCVVVVPPDDDPCSVVCVVVSVVCLQADWFDLDLQEIFFAPCCVQVVDPNNVVSQAAEEEEQAQPDDDDDDDRHHYHYHHFYQDDPTDQLVCQVVVLVVVVVCVVVVGRYYYYYHRRAARSLLNQLSNCCQVVVDASVVSNVSVCSRRVSHDYDPNSVVSSNVVSCVRPVD

Organism: NCBI:txid2126985

pLDDT: mean 82.47, std 24.08, range [24.02, 98.94]

Radius of gyration: 22.2 Å; Cα contacts (8 Å, |Δi|>4): 558; chains: 2; bounding box: 85×66×49 Å